Protein 2HC1 (pdb70)

Organism: Homo sapiens (NCBI:txid9606)

Secondary structure (DSSP, 8-state):
---S---EEGGGHHHHHHHHHHHHHHHHHHHHHHTTTTTTT---TTTTSTTSGGG-SSTT----GGGEEE-SSS--EEEEEEE--SSSS-SEEEEPPPPTTTHHHHHHHHHHTT--EEEE-S-SEETTEE-----S-SSSS-EEETTEEEEEEEEEE-SSEEEEEEEEE-S-SS-SSEEEEEEEE----SSS--S-HHHHHHHHHHHHHHHHHSS---PEEEE-SSSSHHHHHHHHHHHHHHHHHH-SEE-HHHHHHHHHTTSTTSS-SHHHHHHHHHHHHHHHHHHHT-

CATH classification: 3.90.190.10

Radius of gyration: 19.06 Å; Cα contacts (8 Å, |Δi|>4): 612; chains: 1; bounding box: 37×55×56 Å

Foldseek 3Di:
DADLWDKFQLVCLLVVLVVCPPPNNPNLVVLVVSLVCQQVVFDQVVCQPVVVCVQAPDSPFAFGPVFAAFFDDDHTDHRKGAAQDPVGTRQAIFHAAGDPVCLLVVVSSCVVQVAAEEEEEADCDDPNRGQHDPSADPAQDWDDRDQKIKGWDDWADDDFWIKTKMKMAHPDDPHGIGIHIYIYGYDAHSPAGDPDLVVLLVSLVVRVVVCVPDPHHGHYYYYYRRRAAVRLLSQLLNVQVVCVVPDSIGISSNSQSSVCSIGPRSNPDSRSSSSSSVNSSVVSVVVVVD

Nearest PDB structures (foldseek):
  2i4g-assembly1_A  TM=9.957E-01  e=4.505E-57  Homo sapiens
  2h03-assembly1_A  TM=9.822E-01  e=1.090E-56  Homo sapiens
  2ahs-assembly1_A  TM=9.764E-01  e=5.478E-50  Homo sapiens
  8jby-assembly2_B  TM=9.599E-01  e=6.854E-48  Homo sapiens
  8t8q-assembly2_B  TM=9.305E-01  e=2.876E-30  Homo sapiens

Sequence (290 aa):
NRKKTSCCPIKINNQQFEGHFMMKKLQADDSNYLLSKKEYEEEELKDVGRNNQSCCDIIALLLPPEENRRGKNRYNNILPYDATRVKLSGGSSDYINASYIPGNNFRREYYIVTQGPLPGTKKDDFWKMVWEQNVHNIVMVTQQCVEKGRRVKCDHYWPADQDSLYYGDLIILQQMLSESVLPEWTIREEFKKICCCGEEQLDAHRLLIIRRHFHYTVWPDHHGGVPEEETTQSSLIQQFVRTVRDDYINRSPGAGPTVVHCSAGVGRTTGTFIALDDRRIILQQLDSSKDSSVDIYGAVHDDLRLHRVHMVQTECCQYVYLHQCVRDVLRARKKLR

B-factor: mean 14.11, std 7.6, range [4.16, 50.4]

GO terms:
  GO:0001525 angiogenesis (P, IDA)
  GO:0001649 osteoblast differentiation (P, IDA)
  GO:0030293 transmembrane receptor protein tyrosine kinase inhibitor activity (F, IDA)
  GO:0005886 plasma membrane (C, IC)
  GO:0045296 cadherin binding (F, IPI)
  GO:0043235 signaling receptor complex (C, IDA)
  GO:0016311 dephosphorylation (P, IDA)
  GO:0005515 protein binding (F, IPI)
  GO:0005001 transmembrane receptor protein tyrosine phosphatase activity (F, TAS)
  GO:0005886 plasma membrane (C, TAS)
  GO:0006470 protein dephosphorylation (P, TAS)
  GO:0006796 phosphate-containing compound metabolic process (P, TAS)
  GO:0035579 specific granule membrane (C, TAS)
  GO:0070821 tertiary granule membrane (C, TAS)

Structure (mmCIF, N/CA/C/O backbone):
data_2HC1
#
_entry.id   2HC1
#
_cell.length_a   39.060
_cell.length_b   70.714
_cell.length_c   118.455
_cell.angle_alpha   90.00
_cell.angle_beta   90.00
_cell.angle_gamma   90.00
#
_symmetry.space_group_name_H-M   'P 21 21 21'
#
loop_
_entity.id
_entity.type
_entity.pdbx_description
1 polymer 'Receptor-type tyrosine-protein phosphatase beta'
2 non-polymer 'ACETATE ION'
3 non-polymer 'CHLORIDE ION'
4 water water
#
loop_
_atom_site.group_PDB
_atom_site.id
_atom_site.type_symbol
_atom_site.label_atom_id
_atom_site.label_alt_id
_atom_site.label_comp_id
_atom_site.label_asym_id
_atom_site.label_entity_id
_atom_site.label_seq_id
_atom_site.pdbx_PDB_ins_code
_atom_site.Cartn_x
_atom_site.Cartn_y
_atom_site.Cartn_z
_atom_site.occupancy
_atom_site.B_iso_or_equiv
_atom_site.auth_seq_id
_atom_site.auth_comp_id
_atom_site.auth_asym_id
_atom_site.auth_atom_id
_atom_site.pdbx_PDB_model_num
ATOM 1 N N . ASN A 1 2 ? -16.656 41.578 12.611 1.00 40.15 1676 ASN A N 1
ATOM 2 C CA . ASN A 1 2 ? -15.914 42.767 12.103 1.00 39.25 1676 ASN A CA 1
ATOM 3 C C . ASN A 1 2 ? -14.717 42.353 11.246 1.00 39.73 1676 ASN A C 1
ATOM 4 O O . ASN A 1 2 ? -14.665 42.640 10.046 1.00 41.23 1676 ASN A O 1
ATOM 9 N N . ARG A 1 3 ? -13.753 41.680 11.864 1.00 38.22 1677 ARG A N 1
ATOM 10 C CA . ARG A 1 3 ? -12.435 41.543 11.263 1.00 36.03 1677 ARG A CA 1
ATOM 11 C C . ARG A 1 3 ? -12.436 40.459 10.185 1.00 33.46 1677 ARG A C 1
ATOM 12 O O . ARG A 1 3 ? -13.312 39.584 10.160 1.00 34.34 1677 ARG A O 1
ATOM 20 N N . LYS A 1 4 ? -11.464 40.544 9.281 1.00 30.63 1678 LYS A N 1
ATOM 21 C CA A LYS A 1 4 ? -11.279 39.549 8.229 0.50 28.97 1678 LYS A CA 1
ATOM 22 C CA B LYS A 1 4 ? -11.318 39.541 8.237 0.50 28.17 1678 LYS A CA 1
ATOM 23 C C . LYS A 1 4 ? -10.901 38.207 8.852 1.00 26.96 1678 LYS A C 1
ATOM 24 O O . LYS A 1 4 ? -10.135 38.170 9.832 1.00 25.72 1678 LYS A O 1
ATOM 35 N N . THR A 1 5 ? -11.416 37.114 8.283 1.00 22.08 1679 THR A N 1
ATOM 36 C CA . THR A 1 5 ? -10.985 35.765 8.683 1.00 21.82 1679 THR A CA 1
ATOM 37 C C . THR A 1 5 ? -10.098 35.088 7.636 1.00 18.76 1679 THR A C 1
ATOM 38 O O . THR A 1 5 ? -9.598 33.988 7.860 1.00 17.94 1679 THR A O 1
ATOM 42 N N . SER A 1 6 ? -9.904 35.752 6.501 1.00 17.09 1680 SER A N 1
ATOM 43 C CA . SER A 1 6 ? -9.256 35.136 5.355 1.00 16.01 1680 SER A CA 1
ATOM 44 C C . SER A 1 6 ? -8.676 36.239 4.477 1.00 14.55 1680 SER A C 1
ATOM 45 O O . SER A 1 6 ? -9.237 37.319 4.382 1.00 17.47 1680 SER A O 1
ATOM 48 N N . CYS A 1 7 ? -7.532 35.977 3.862 1.00 13.13 1681 CYS A N 1
ATOM 49 C CA A CYS A 1 7 ? -6.930 36.925 2.927 0.50 14.35 1681 CYS A CA 1
ATOM 50 C CA B CYS A 1 7 ? -6.960 36.915 2.909 0.50 13.04 1681 CYS A CA 1
ATOM 51 C C . CYS A 1 7 ? -6.299 36.148 1.768 1.00 11.63 1681 CYS A C 1
ATOM 52 O O . CYS A 1 7 ? -5.085 36.038 1.687 1.00 11.60 1681 CYS A O 1
ATOM 57 N N . PRO A 1 8 ? -7.124 35.627 0.862 1.00 12.87 1682 PRO A N 1
ATOM 58 C CA . PRO A 1 8 ? -6.590 34.807 -0.213 1.00 11.78 1682 PRO A CA 1
ATOM 59 C C . PRO A 1 8 ? -5.878 35.646 -1.260 1.00 10.94 1682 PRO A C 1
ATOM 60 O O . PRO A 1 8 ? -6.327 36.754 -1.599 1.00 13.21 1682 PRO A O 1
ATOM 64 N N . ILE A 1 9 ? -4.780 35.108 -1.775 1.00 9.20 1683 ILE A N 1
ATOM 65 C CA . ILE A 1 9 ? -3.945 35.792 -2.752 1.00 10.18 1683 ILE A CA 1
ATOM 66 C C . ILE A 1 9 ? -3.761 34.879 -3.951 1.00 9.33 1683 ILE A C 1
ATOM 67 O O . ILE A 1 9 ? -3.330 33.754 -3.798 1.00 9.68 1683 ILE A O 1
ATOM 72 N N . LYS A 1 10 ? -4.106 35.373 -5.136 1.00 9.63 1684 LYS A N 1
ATOM 73 C CA . LYS A 1 10 ? -3.870 34.612 -6.358 1.00 9.93 1684 LYS A CA 1
ATOM 74 C C . LYS A 1 10 ? -2.374 34.313 -6.492 1.00 10.52 1684 LYS A C 1
ATOM 75 O O . LYS A 1 10 ? -1.537 35.175 -6.213 1.00 11.78 1684 LYS A O 1
ATOM 81 N N . ILE A 1 11 ? -2.020 33.101 -6.917 1.00 10.29 1685 ILE A N 1
ATOM 82 C CA . ILE A 1 11 ? -0.619 32.712 -6.796 1.00 10.60 1685 ILE A CA 1
ATOM 83 C C . ILE A 1 11 ? 0.267 33.559 -7.712 1.00 13.38 1685 ILE A C 1
ATOM 84 O O . ILE A 1 11 ? 1.424 33.821 -7.396 1.00 12.36 1685 ILE A O 1
ATOM 89 N N . ASN A 1 12 ? -0.303 34.025 -8.812 1.00 13.79 1686 ASN A N 1
ATOM 90 C CA A ASN A 1 12 ? 0.377 34.781 -9.818 0.50 15.45 1686 ASN A CA 1
ATOM 91 C CA B ASN A 1 12 ? 0.496 34.832 -9.755 0.50 13.90 1686 ASN A CA 1
ATOM 92 C C . ASN A 1 12 ? 0.671 36.231 -9.263 1.00 15.22 1686 ASN A C 1
ATOM 93 O O . ASN A 1 12 ? 1.537 36.965 -9.752 1.00 17.82 1686 ASN A O 1
ATOM 102 N N . GLN A 1 13 ? -0.083 36.619 -8.242 1.00 13.40 1687 GLN A N 1
ATOM 103 C CA A GLN A 1 13 ? 0.109 37.906 -7.579 0.50 14.30 1687 GLN A CA 1
ATOM 104 C CA B GLN A 1 13 ? 0.113 37.903 -7.584 0.50 13.13 1687 GLN A CA 1
ATOM 105 C C . GLN A 1 13 ? 0.922 37.816 -6.286 1.00 11.99 1687 GLN A C 1
ATOM 106 O O . GLN A 1 13 ? 1.181 38.829 -5.639 1.00 12.98 1687 GLN A O 1
ATOM 117 N N . PHE A 1 14 ? 1.295 36.609 -5.866 1.00 12.10 1688 PHE A N 1
ATOM 118 C CA . PHE A 1 14 ? 1.857 36.469 -4.526 1.00 12.75 1688 PHE A CA 1
ATOM 119 C C . PHE A 1 14 ? 3.182 37.210 -4.344 1.00 10.79 1688 PHE A C 1
ATOM 120 O O . PHE A 1 14 ? 3.395 37.891 -3.337 1.00 12.24 1688 PHE A O 1
ATOM 128 N N . GLU A 1 15 ? 4.070 37.108 -5.322 1.00 11.80 1689 GLU A N 1
ATOM 129 C CA . GLU A 1 15 ? 5.371 37.746 -5.224 1.00 13.52 1689 GLU A CA 1
ATOM 130 C C . GLU A 1 15 ? 5.195 39.235 -4.933 1.00 13.99 1689 GLU A C 1
ATOM 131 O O . GLU A 1 15 ? 5.812 39.780 -4.018 1.00 13.90 1689 GLU A O 1
ATOM 137 N N . GLY A 1 16 ? 4.345 39.895 -5.704 1.00 12.88 1690 GLY A N 1
ATOM 138 C CA . GLY A 1 16 ? 4.099 41.325 -5.524 1.00 14.94 1690 GLY A CA 1
ATOM 139 C C . GLY A 1 16 ? 3.372 41.682 -4.235 1.00 16.22 1690 GLY A C 1
ATOM 140 O O . GLY A 1 16 ? 3.701 42.681 -3.587 1.00 16.86 1690 GLY A O 1
ATOM 141 N N . HIS A 1 17 ? 2.394 40.859 -3.855 1.00 14.50 1691 HIS A N 1
ATOM 142 C CA . HIS A 1 17 ? 1.677 41.013 -2.582 1.00 14.64 1691 HIS A CA 1
ATOM 143 C C . HIS A 1 17 ? 2.647 41.026 -1.424 1.00 14.70 1691 HIS A C 1
ATOM 144 O O . HIS A 1 17 ? 2.588 41.903 -0.571 1.00 14.35 1691 HIS A O 1
ATOM 151 N N . PHE A 1 18 ? 3.545 40.046 -1.396 1.00 12.58 1692 PHE A N 1
ATOM 152 C CA . PHE A 1 18 ? 4.471 39.924 -0.274 1.00 13.55 1692 PHE A CA 1
ATOM 153 C C . PHE A 1 18 ? 5.498 41.072 -0.288 1.00 14.30 1692 PHE A C 1
ATOM 154 O O . PHE A 1 18 ? 5.886 41.577 0.774 1.00 14.03 1692 PHE A O 1
ATOM 162 N N . MET A 1 19 ? 5.921 41.518 -1.473 1.00 14.65 1693 MET A N 1
ATOM 163 C CA A MET A 1 19 ? 6.773 42.705 -1.563 0.50 17.19 1693 MET A CA 1
ATOM 164 C CA B MET A 1 19 ? 6.767 42.716 -1.569 0.50 14.36 1693 MET A CA 1
ATOM 165 C C . MET A 1 19 ? 6.052 43.925 -0.972 1.00 15.39 1693 MET A C 1
ATOM 166 O O . MET A 1 19 ? 6.637 44.708 -0.213 1.00 17.29 1693 MET A O 1
ATOM 175 N N . LYS A 1 20 ? 4.784 44.094 -1.314 1.00 17.05 1694 LYS A N 1
ATOM 176 C CA A LYS A 1 20 ? 4.006 45.230 -0.816 0.50 18.21 1694 LYS A CA 1
ATOM 177 C CA B LYS A 1 20 ? 4.025 45.239 -0.812 0.50 16.95 1694 LYS A CA 1
ATOM 178 C C . LYS A 1 20 ? 3.809 45.143 0.700 1.00 16.48 1694 LYS A C 1
ATOM 179 O O . LYS A 1 20 ? 3.824 46.157 1.401 1.00 17.80 1694 LYS A O 1
ATOM 190 N N . LEU A 1 21 ? 3.634 43.930 1.214 1.00 16.61 1695 LEU A N 1
ATOM 191 C CA . LEU A 1 21 ? 3.486 43.738 2.656 1.00 14.88 1695 LEU A CA 1
ATOM 192 C C . LEU A 1 21 ? 4.760 44.161 3.393 1.00 14.74 1695 LEU A C 1
ATOM 193 O O . LEU A 1 21 ? 4.691 44.692 4.505 1.00 16.89 1695 LEU A O 1
ATOM 198 N N . GLN A 1 22 ? 5.917 43.903 2.784 1.00 14.83 1696 GLN A N 1
ATOM 199 C CA . GLN A 1 22 ? 7.214 44.140 3.429 1.00 16.51 1696 GLN A CA 1
ATOM 200 C C . GLN A 1 22 ? 7.705 45.580 3.282 1.00 18.57 1696 GLN A C 1
ATOM 201 O O . GLN A 1 22 ? 8.653 45.987 3.962 1.00 19.44 1696 GLN A O 1
ATOM 207 N N . ALA A 1 23 ? 7.078 46.347 2.398 1.00 17.53 1697 ALA A N 1
ATOM 208 C CA . ALA A 1 23 ? 7.549 47.708 2.133 1.00 19.27 1697 ALA A CA 1
ATOM 209 C C . ALA A 1 23 ? 7.443 48.555 3.387 1.00 19.92 1697 ALA A C 1
ATOM 210 O O . ALA A 1 23 ? 6.595 48.315 4.246 1.00 18.25 1697 ALA A O 1
ATOM 212 N N . ASP A 1 24 ? 8.298 49.568 3.473 1.00 21.24 1698 ASP A N 1
ATOM 213 C CA A ASP A 1 24 ? 8.265 50.505 4.591 0.50 21.60 1698 ASP A CA 1
ATOM 214 C CA B ASP A 1 24 ? 8.269 50.504 4.588 0.50 21.40 1698 ASP A CA 1
ATOM 215 C C . ASP A 1 24 ? 8.378 49.757 5.920 1.00 20.59 1698 ASP A C 1
ATOM 216 O O . ASP A 1 24 ? 7.550 49.934 6.810 1.00 22.75 1698 ASP A O 1
ATOM 225 N N . SER A 1 25 ? 9.408 48.924 6.041 1.00 20.88 1699 SER A N 1
ATOM 226 C CA . SER A 1 25 ? 9.640 48.122 7.247 1.00 22.53 1699 SER A CA 1
ATOM 227 C C . SER A 1 25 ? 8.393 47.350 7.663 1.00 21.78 1699 SER A C 1
ATOM 228 O O . SER A 1 25 ? 7.926 47.480 8.792 1.00 24.17 1699 SER A O 1
ATOM 231 N N . ASN A 1 26 ? 7.861 46.547 6.744 1.00 20.13 1700 ASN A N 1
ATOM 232 C CA . ASN A 1 26 ? 6.767 45.632 7.056 1.00 19.32 1700 ASN A CA 1
ATOM 233 C C . ASN A 1 26 ? 5.518 46.368 7.542 1.00 18.91 1700 ASN A C 1
ATOM 234 O O . ASN A 1 26 ? 4.768 45.844 8.361 1.00 19.06 1700 ASN A O 1
ATOM 239 N N . TYR A 1 27 ? 5.279 47.572 7.029 1.00 19.44 1701 TYR A N 1
ATOM 240 C CA . TYR A 1 27 ? 4.164 48.376 7.514 1.00 20.23 1701 TYR A CA 1
ATOM 241 C C . TYR A 1 27 ? 2.851 47.594 7.402 1.00 20.58 1701 TYR A C 1
ATOM 242 O O . TYR A 1 27 ? 2.112 47.442 8.379 1.00 20.93 1701 TYR A O 1
ATOM 251 N N . LEU A 1 28 ? 2.566 47.077 6.210 1.00 18.40 1702 LEU A N 1
ATOM 252 C CA . LEU A 1 28 ? 1.298 46.412 5.965 1.00 16.26 1702 LEU A CA 1
ATOM 253 C C . LEU A 1 28 ? 1.312 44.999 6.529 1.00 16.99 1702 LEU A C 1
ATOM 254 O O . LEU A 1 28 ? 0.280 44.528 6.999 1.00 16.23 1702 LEU A O 1
ATOM 259 N N . LEU A 1 29 ? 2.460 44.325 6.477 1.00 15.80 1703 LEU A N 1
ATOM 260 C CA . LEU A 1 29 ? 2.577 43.003 7.110 1.00 15.29 1703 LEU A CA 1
ATOM 261 C C . LEU A 1 29 ? 2.226 43.054 8.590 1.00 15.75 1703 LEU A C 1
ATOM 262 O O . LEU A 1 29 ? 1.433 42.255 9.074 1.00 13.80 1703 LEU A O 1
ATOM 267 N N . SER A 1 30 ? 2.784 44.025 9.302 1.00 15.00 1704 SER A N 1
ATOM 268 C CA . SER A 1 30 ? 2.485 44.188 10.721 1.00 17.15 1704 SER A CA 1
ATOM 269 C C . SER A 1 30 ? 1.017 44.495 10.972 1.00 16.29 1704 SER A C 1
ATOM 270 O O . SER A 1 30 ? 0.411 43.910 11.861 1.00 16.95 1704 SER A O 1
ATOM 273 N N . LYS A 1 31 ? 0.442 45.412 10.197 1.00 16.30 1705 LYS A N 1
ATOM 274 C CA A LYS A 1 31 ? -0.986 45.713 10.298 0.50 17.42 1705 LYS A CA 1
ATOM 275 C CA B LYS A 1 31 ? -0.982 45.706 10.305 0.50 17.11 1705 LYS A CA 1
ATOM 276 C C . LYS A 1 31 ? -1.838 44.448 10.104 1.00 15.25 1705 LYS A C 1
ATOM 277 O O . LYS A 1 31 ? -2.795 44.209 10.823 1.00 16.50 1705 LYS A O 1
ATOM 288 N N . GLU A 1 32 ? -1.498 43.633 9.118 1.00 14.30 1706 GLU A N 1
ATOM 289 C CA . GLU A 1 32 ? -2.250 42.401 8.881 1.00 14.51 1706 GLU A CA 1
ATOM 290 C C . GLU A 1 32 ? -2.098 41.411 10.042 1.00 13.46 1706 GLU A C 1
ATOM 291 O O . GLU A 1 32 ? -3.086 40.848 10.535 1.00 13.45 1706 GLU A O 1
ATOM 297 N N . TYR A 1 33 ? -0.856 41.204 10.468 1.00 13.94 1707 TYR A N 1
ATOM 298 C CA . TYR A 1 33 ? -0.573 40.305 11.575 1.00 13.73 1707 TYR A CA 1
ATOM 299 C C . TYR A 1 33 ? -1.366 40.711 12.817 1.00 15.16 1707 TYR A C 1
ATOM 300 O O . TYR A 1 33 ? -1.938 39.874 13.509 1.00 14.58 1707 TYR A O 1
ATOM 309 N N . GLU A 1 34 ? -1.394 42.009 13.090 1.00 15.95 1708 GLU A N 1
ATOM 310 C CA A GLU A 1 34 ? -2.088 42.533 14.261 0.33 16.30 1708 GLU A CA 1
ATOM 311 C CA B GLU A 1 34 ? -2.078 42.492 14.275 0.33 15.65 1708 GLU A CA 1
ATOM 312 C CA C GLU A 1 34 ? -2.107 42.598 14.234 0.33 16.14 1708 GLU A CA 1
ATOM 313 C C . GLU A 1 34 ? -3.594 42.288 14.223 1.00 16.15 1708 GLU A C 1
ATOM 314 O O . GLU A 1 34 ? -4.241 42.195 15.271 1.00 16.49 1708 GLU A O 1
ATOM 330 N N . GLU A 1 35 ? -4.164 42.174 13.026 1.00 13.58 1709 GLU A N 1
ATOM 331 C CA . GLU A 1 35 ? -5.591 41.901 12.904 1.00 15.25 1709 GLU A CA 1
ATOM 332 C C . GLU A 1 35 ? -5.938 40.517 13.438 1.00 12.64 1709 GLU A C 1
ATOM 333 O O . GLU A 1 35 ? -7.089 40.249 13.782 1.00 12.84 1709 GLU A O 1
ATOM 339 N N . LEU A 1 36 ? -4.949 39.631 13.468 1.00 12.41 1710 LEU A N 1
ATOM 340 C CA . LEU A 1 36 ? -5.123 38.299 14.046 1.00 11.86 1710 LEU A CA 1
ATOM 341 C C . LEU A 1 36 ? -5.048 38.237 15.577 1.00 12.10 1710 LEU A C 1
ATOM 342 O O . LEU A 1 36 ? -5.307 37.197 16.172 1.00 11.28 1710 LEU A O 1
ATOM 347 N N . LYS A 1 37 ? -4.725 39.351 16.223 1.00 12.54 1711 LYS A N 1
ATOM 348 C CA . LYS A 1 37 ? -4.263 39.326 17.622 1.00 14.66 1711 LYS A CA 1
ATOM 349 C C . LYS A 1 37 ? -5.280 38.690 18.581 1.00 11.88 1711 LYS A C 1
ATOM 350 O O . LYS A 1 37 ? -4.900 37.904 19.440 1.00 13.12 1711 LYS A O 1
ATOM 356 N N . ASP A 1 38 ? -6.558 39.025 18.421 1.00 11.00 1712 ASP A N 1
ATOM 357 C CA . ASP A 1 38 ? -7.597 38.614 19.356 1.00 12.59 1712 ASP A CA 1
ATOM 358 C C . ASP A 1 38 ? -8.320 37.328 18.950 1.00 11.79 1712 ASP A C 1
ATOM 359 O O . ASP A 1 38 ? -9.263 36.904 19.628 1.00 11.91 1712 ASP A O 1
ATOM 364 N N . VAL A 1 39 ? -7.900 36.705 17.853 1.00 11.98 1713 VAL A N 1
ATOM 365 C CA . VAL A 1 39 ? -8.614 35.532 17.367 1.00 10.70 1713 VAL A CA 1
ATOM 366 C C . VAL A 1 39 ? -8.536 34.422 18.422 1.00 10.11 1713 VAL A C 1
ATOM 367 O O . VAL A 1 39 ? -7.462 34.112 18.923 1.00 9.72 1713 VAL A O 1
ATOM 371 N N . GLY A 1 40 ? -9.686 33.862 18.779 1.00 10.27 1714 GLY A N 1
ATOM 372 C CA . GLY A 1 40 ? -9.758 32.802 19.777 1.00 9.81 1714 GLY A CA 1
ATOM 373 C C . GLY A 1 40 ? -9.750 33.267 21.231 1.00 9.11 1714 GLY A C 1
ATOM 374 O O . GLY A 1 40 ? -10.014 32.468 22.117 1.00 10.49 1714 GLY A O 1
ATOM 375 N N . ARG A 1 41 ? -9.435 34.539 21.476 1.00 10.42 1715 ARG A N 1
ATOM 376 C CA . ARG A 1 41 ? -9.094 35.049 22.815 1.00 11.57 1715 ARG A CA 1
ATOM 377 C C . ARG A 1 41 ? -10.308 35.344 23.700 1.00 11.97 1715 ARG A C 1
ATOM 378 O O . ARG A 1 41 ? -10.154 35.780 24.841 1.00 12.44 1715 ARG A O 1
ATOM 386 N N . ASN A 1 42 ? -11.513 35.140 23.184 1.00 10.93 1716 ASN A N 1
ATOM 387 C CA A ASN A 1 42 ? -12.696 35.200 24.036 0.20 11.27 1716 ASN A CA 1
ATOM 388 C CA B ASN A 1 42 ? -12.731 35.176 23.992 0.80 11.15 1716 ASN A CA 1
ATOM 389 C C . ASN A 1 42 ? -12.936 33.906 24.814 1.00 12.10 1716 ASN A C 1
ATOM 390 O O . ASN A 1 42 ? -13.872 33.823 25.615 1.00 13.12 1716 ASN A O 1
ATOM 399 N N . GLN A 1 43 ? -12.108 32.894 24.572 1.00 10.36 1717 GLN A N 1
ATOM 400 C CA . GLN A 1 43 ? -12.337 31.577 25.156 1.00 10.18 1717 GLN A CA 1
ATOM 401 C C . GLN A 1 43 ? -11.621 31.377 26.489 1.00 9.46 1717 GLN A C 1
ATOM 402 O O . GLN A 1 43 ? -10.504 31.857 26.693 1.00 10.23 1717 GLN A O 1
ATOM 408 N N . SER A 1 44 ? -12.283 30.662 27.399 1.00 9.02 1718 SER A N 1
ATOM 409 C CA . SER A 1 44 ? -11.728 30.405 28.732 1.00 9.51 1718 SER A CA 1
ATOM 410 C C . SER A 1 44 ? -10.910 29.118 28.797 1.00 7.95 1718 SER A C 1
ATOM 411 O O . SER A 1 44 ? -11.066 28.215 27.970 1.00 8.52 1718 SER A O 1
ATOM 414 N N . CYS A 1 45 ? -10.015 29.092 29.775 1.00 8.86 1719 CYS A N 1
ATOM 415 C CA A CYS A 1 45 ? -9.220 27.924 30.141 0.70 8.77 1719 CYS A CA 1
ATOM 416 C CA B CYS A 1 45 ? -9.248 27.900 30.130 0.30 10.10 1719 CYS A CA 1
ATOM 417 C C . CYS A 1 45 ? -9.469 27.543 31.600 1.00 9.08 1719 CYS A C 1
ATOM 418 O O . CYS A 1 45 ? -8.522 27.267 32.343 1.00 8.99 1719 CYS A O 1
ATOM 423 N N . ASP A 1 46 ? -10.730 27.540 32.020 1.00 9.89 1720 ASP A N 1
ATOM 424 C CA . ASP A 1 46 ? -11.040 27.356 33.436 1.00 9.43 1720 ASP A CA 1
ATOM 425 C C . ASP A 1 46 ? -10.582 25.996 33.981 1.00 9.71 1720 ASP A C 1
ATOM 426 O O . ASP A 1 46 ? -10.110 25.901 35.114 1.00 12.74 1720 ASP A O 1
ATOM 431 N N . ILE A 1 47 ? -10.713 24.935 33.191 1.00 9.99 1721 ILE A N 1
ATOM 432 C CA A ILE A 1 47 ? -10.359 23.607 33.663 0.50 9.29 1721 ILE A CA 1
ATOM 433 C CA B ILE A 1 47 ? -10.367 23.620 33.685 0.50 9.66 1721 ILE A CA 1
ATOM 434 C C . ILE A 1 47 ? -8.845 23.501 33.841 1.00 10.71 1721 ILE A C 1
ATOM 435 O O . ILE A 1 47 ? -8.346 22.985 34.861 1.00 9.68 1721 ILE A O 1
ATOM 444 N N . ALA A 1 48 ? -8.107 23.992 32.855 1.00 9.63 1722 ALA A N 1
ATOM 445 C CA . ALA A 1 48 ? -6.634 23.977 32.920 1.00 10.65 1722 ALA A CA 1
ATOM 446 C C . ALA A 1 48 ? -6.099 24.739 34.135 1.00 11.71 1722 ALA A C 1
ATOM 447 O O . ALA A 1 48 ? -5.020 24.422 34.641 1.00 12.73 1722 ALA A O 1
ATOM 449 N N . LEU A 1 49 ? -6.884 25.708 34.604 1.00 13.28 1723 LEU A N 1
ATOM 450 C CA . LEU A 1 49 ? -6.547 26.549 35.765 1.00 16.34 1723 LEU A CA 1
ATOM 451 C C . LEU A 1 49 ? -6.948 25.983 37.133 1.00 18.33 1723 LEU A C 1
ATOM 452 O O . LEU A 1 49 ? -6.615 26.578 38.160 1.00 22.36 1723 LEU A O 1
ATOM 457 N N A LEU A 1 50 ? -7.690 24.889 37.171 0.70 18.67 1724 LEU A N 1
ATOM 458 N N B LEU A 1 50 ? -7.673 24.870 37.142 0.30 20.64 1724 LEU A N 1
ATOM 459 C CA A LEU A 1 50 ? -8.090 24.305 38.457 0.70 19.72 1724 LEU A CA 1
ATOM 460 C CA B LEU A 1 50 ? -8.010 24.172 38.385 0.30 21.62 1724 LEU A CA 1
ATOM 461 C C A LEU A 1 50 ? -6.874 23.874 39.290 0.70 23.91 1724 LEU A C 1
ATOM 462 C C B LEU A 1 50 ? -6.750 23.858 39.193 0.30 23.47 1724 LEU A C 1
ATOM 463 O O A LEU A 1 50 ? -5.774 23.626 38.737 0.70 23.43 1724 LEU A O 1
ATOM 464 O O B LEU A 1 50 ? -6.045 22.892 38.892 0.30 20.94 1724 LEU A O 1
ATOM 473 N N A PRO A 1 51 ? -7.066 23.765 40.623 0.70 23.15 1725 PRO A N 1
ATOM 474 N N B PRO A 1 51 ? -6.480 24.654 40.242 0.30 23.24 1725 PRO A N 1
ATOM 475 C CA A PRO A 1 51 ? -5.951 23.698 41.573 0.70 25.46 1725 PRO A CA 1
ATOM 476 C CA B PRO A 1 51 ? -5.145 24.749 40.832 0.30 23.16 1725 PRO A CA 1
ATOM 477 C C A PRO A 1 51 ? -5.257 22.353 41.462 0.70 27.17 1725 PRO A C 1
ATOM 478 C C B PRO A 1 51 ? -4.471 23.377 40.901 0.30 23.02 1725 PRO A C 1
ATOM 479 O O A PRO A 1 51 ? -4.071 22.221 41.747 0.70 29.98 1725 PRO A O 1
ATOM 480 O O B PRO A 1 51 ? -3.243 23.282 40.982 0.30 17.78 1725 PRO A O 1
ATOM 487 N N A GLU A 1 52 ? -6.028 21.361 41.051 0.70 27.24 1726 GLU A N 1
ATOM 488 N N B GLU A 1 52 ? -5.287 22.328 40.860 0.30 22.21 1726 GLU A N 1
ATOM 489 C CA A GLU A 1 52 ? -5.514 20.043 40.783 0.70 25.23 1726 GLU A CA 1
ATOM 490 C CA B GLU A 1 52 ? -4.825 20.958 41.084 0.30 22.70 1726 GLU A CA 1
ATOM 491 C C A GLU A 1 52 ? -4.533 20.016 39.610 0.70 23.49 1726 GLU A C 1
ATOM 492 C C B GLU A 1 52 ? -4.227 20.382 39.801 0.30 22.10 1726 GLU A C 1
ATOM 493 O O A GLU A 1 52 ? -3.742 19.089 39.508 0.70 23.67 1726 GLU A O 1
ATOM 494 O O B GLU A 1 52 ? -3.422 19.456 39.834 0.30 23.65 1726 GLU A O 1
ATOM 505 N N . ASN A 1 53 ? -4.627 20.967 38.679 1.00 20.71 1727 ASN A N 1
ATOM 506 C CA . ASN A 1 53 ? -3.977 20.750 37.390 1.00 17.17 1727 ASN A CA 1
ATOM 507 C C . ASN A 1 53 ? -2.659 21.518 37.184 1.00 16.46 1727 ASN A C 1
ATOM 508 O O . ASN A 1 53 ? -2.014 21.360 36.162 1.00 14.91 1727 ASN A O 1
ATOM 513 N N . ARG A 1 54 ? -2.248 22.355 38.140 1.00 17.58 1728 ARG A N 1
ATOM 514 C CA A ARG A 1 54 ? -1.080 23.210 37.958 0.50 18.08 1728 ARG A CA 1
ATOM 515 C CA B ARG A 1 54 ? -1.074 23.207 37.941 0.50 17.46 1728 ARG A CA 1
ATOM 516 C C . ARG A 1 54 ? 0.166 22.391 37.630 1.00 15.79 1728 ARG A C 1
ATOM 517 O O . ARG A 1 54 ? 0.983 22.781 36.788 1.00 17.23 1728 ARG A O 1
ATOM 532 N N . GLY A 1 55 ? 0.318 21.264 38.313 1.00 12.60 1729 GLY A N 1
ATOM 533 C CA . GLY A 1 55 ? 1.499 20.430 38.122 1.00 13.60 1729 GLY A CA 1
ATOM 534 C C . GLY A 1 55 ? 1.530 19.771 36.762 1.00 11.35 1729 GLY A C 1
ATOM 535 O O . GLY A 1 55 ? 2.590 19.333 36.291 1.00 13.31 1729 GLY A O 1
ATOM 536 N N . LYS A 1 56 ? 0.374 19.723 36.103 1.00 10.23 1730 LYS A N 1
ATOM 537 C CA . LYS A 1 56 ? 0.279 19.079 34.795 1.00 10.34 1730 LYS A CA 1
ATOM 538 C C . LYS A 1 56 ? 0.552 20.060 33.652 1.00 9.05 1730 LYS A C 1
ATOM 539 O O . LYS A 1 56 ? 0.596 19.659 32.487 1.00 9.35 1730 LYS A O 1
ATOM 545 N N . ASN A 1 57 ? 0.743 21.327 33.994 1.00 8.64 1731 ASN A N 1
ATOM 546 C CA . ASN A 1 57 ? 1.071 22.371 33.013 1.00 8.37 1731 ASN A CA 1
ATOM 547 C C . ASN A 1 57 ? 2.525 22.756 33.122 1.00 8.56 1731 ASN A C 1
ATOM 548 O O . ASN A 1 57 ? 3.002 23.138 34.195 1.00 10.35 1731 ASN A O 1
ATOM 553 N N . ARG A 1 58 ? 3.256 22.653 32.014 1.00 7.92 1732 ARG A N 1
ATOM 554 C CA . ARG A 1 58 ? 4.659 23.031 32.004 1.00 8.08 1732 ARG A CA 1
ATOM 555 C C . ARG A 1 58 ? 4.784 24.521 32.303 1.00 8.51 1732 ARG A C 1
ATOM 556 O O . ARG A 1 58 ? 5.645 24.941 33.068 1.00 9.43 1732 ARG A O 1
ATOM 564 N N . TYR A 1 59 ? 3.927 25.314 31.676 1.00 8.92 1733 TYR A N 1
ATOM 565 C CA . TYR A 1 59 ? 3.881 26.741 31.878 1.00 9.31 1733 TYR A CA 1
ATOM 566 C C . TYR A 1 59 ? 2.461 27.105 32.315 1.00 8.21 1733 TYR A C 1
ATOM 567 O O . TYR A 1 59 ? 1.499 26.829 31.607 1.00 9.10 1733 TYR A O 1
ATOM 576 N N . ASN A 1 60 ? 2.343 27.752 33.472 1.00 8.84 1734 ASN A N 1
ATOM 577 C CA . ASN A 1 60 ? 1.022 27.972 34.073 1.00 9.44 1734 ASN A CA 1
ATOM 578 C C . ASN A 1 60 ? 0.163 28.945 33.268 1.00 8.83 1734 ASN A C 1
ATOM 579 O O . ASN A 1 60 ? -1.051 28.964 33.409 1.00 10.57 1734 ASN A O 1
ATOM 584 N N . ASN A 1 61 ? 0.811 29.740 32.430 1.00 8.78 1735 ASN A N 1
ATOM 585 C CA . ASN A 1 61 ? 0.127 30.697 31.582 1.00 9.32 1735 ASN A CA 1
ATOM 586 C C . ASN A 1 61 ? -0.072 30.263 30.141 1.00 9.38 1735 ASN A C 1
ATOM 587 O O . ASN A 1 61 ? -0.505 31.069 29.321 1.00 9.02 1735 ASN A O 1
ATOM 592 N N . ILE A 1 62 ? 0.205 29.000 29.825 1.00 7.47 1736 ILE A N 1
ATOM 593 C CA . ILE A 1 62 ? -0.002 28.505 28.468 1.00 8.01 1736 ILE A CA 1
ATOM 594 C C . ILE A 1 62 ? -0.846 27.242 28.532 1.00 8.57 1736 ILE A C 1
ATOM 595 O O . ILE A 1 62 ? -0.342 26.140 28.796 1.00 8.27 1736 ILE A O 1
ATOM 600 N N . LEU A 1 63 ? -2.144 27.439 28.310 1.00 7.54 1737 LEU A N 1
ATOM 601 C CA . LEU A 1 63 ? -3.155 26.471 28.696 1.00 8.34 1737 LEU A CA 1
ATOM 602 C C . LEU A 1 63 ? -4.119 26.249 27.530 1.00 8.27 1737 LEU A C 1
ATOM 603 O O . LEU A 1 63 ? -4.375 27.174 26.746 1.00 7.34 1737 LEU A O 1
ATOM 608 N N . PRO A 1 64 ? -4.681 25.043 27.423 1.00 7.20 1738 PRO A N 1
ATOM 609 C CA . PRO A 1 64 ? -5.673 24.789 26.393 1.00 7.50 1738 PRO A CA 1
ATOM 610 C C . PRO A 1 64 ? -6.981 25.486 26.731 1.00 8.09 1738 PRO A C 1
ATOM 611 O O . PRO A 1 64 ? -7.374 25.541 27.901 1.00 7.76 1738 PRO A O 1
ATOM 615 N N . TYR A 1 65 ? -7.682 25.970 25.713 1.00 6.65 1739 TYR A N 1
ATOM 616 C CA . TYR A 1 65 ? -9.051 26.389 25.873 1.00 7.87 1739 TYR A CA 1
ATOM 617 C C . TYR A 1 65 ? -9.934 25.202 26.281 1.00 7.58 1739 TYR A C 1
ATOM 618 O O . TYR A 1 65 ? -9.785 24.096 25.775 1.00 8.08 1739 TYR A O 1
ATOM 627 N N . ASP A 1 66 ? -10.893 25.460 27.162 1.00 7.63 1740 ASP A N 1
ATOM 628 C CA . ASP A 1 66 ? -11.859 24.441 27.582 1.00 7.55 1740 ASP A CA 1
ATOM 629 C C . ASP A 1 66 ? -12.541 23.805 26.377 1.00 8.96 1740 ASP A C 1
ATOM 630 O O . ASP A 1 66 ? -12.760 22.604 26.345 1.00 8.99 1740 ASP A O 1
ATOM 635 N N . ALA A 1 67 ? -12.884 24.634 25.397 1.00 8.80 1741 ALA A N 1
ATOM 636 C CA . ALA A 1 67 ? -13.734 24.207 24.289 1.00 9.10 1741 ALA A CA 1
ATOM 637 C C . ALA A 1 67 ? -13.072 23.196 23.349 1.00 8.86 1741 ALA A C 1
ATOM 638 O O . ALA A 1 67 ? -13.766 22.458 22.644 1.00 10.89 1741 ALA A O 1
ATOM 640 N N . THR A 1 68 ? -11.745 23.158 23.334 1.00 8.60 1742 THR A N 1
ATOM 641 C CA . THR A 1 68 ? -11.033 22.317 22.383 1.00 7.14 1742 THR A CA 1
ATOM 642 C C . THR A 1 68 ? -10.026 21.371 23.033 1.00 8.35 1742 THR A C 1
ATOM 643 O O . THR A 1 68 ? -9.273 20.711 22.351 1.00 8.24 1742 THR A O 1
ATOM 647 N N . ARG A 1 69 ? -10.049 21.238 24.353 1.00 7.66 1743 ARG A N 1
ATOM 648 C CA . ARG A 1 69 ? -9.060 20.403 25.032 1.00 8.41 1743 ARG A CA 1
ATOM 649 C C . ARG A 1 69 ? -9.293 18.916 24.812 1.00 8.59 1743 ARG A C 1
ATOM 650 O O . ARG A 1 69 ? -10.421 18.456 24.631 1.00 9.50 1743 ARG A O 1
ATOM 658 N N . VAL A 1 70 ? -8.198 18.171 24.863 1.00 7.23 1744 VAL A N 1
ATOM 659 C CA . VAL A 1 70 ? -8.247 16.728 24.774 1.00 8.34 1744 VAL A CA 1
ATOM 660 C C . VAL A 1 70 ? -8.423 16.160 26.176 1.00 8.59 1744 VAL A C 1
ATOM 661 O O . VAL A 1 70 ? -7.785 16.617 27.115 1.00 9.65 1744 VAL A O 1
ATOM 665 N N . LYS A 1 71 ? -9.290 15.172 26.311 1.00 9.68 1745 LYS A N 1
ATOM 666 C CA . LYS A 1 71 ? -9.592 14.582 27.606 1.00 10.67 1745 LYS A CA 1
ATOM 667 C C . LYS A 1 71 ? -9.055 13.169 27.664 1.00 9.77 1745 LYS A C 1
ATOM 668 O O . LYS A 1 71 ? -9.227 12.392 26.718 1.00 11.91 1745 LYS A O 1
ATOM 674 N N . LEU A 1 72 ? -8.404 12.848 28.780 1.00 10.23 1746 LEU A N 1
ATOM 675 C CA . LEU A 1 72 ? -8.017 11.478 29.121 1.00 9.41 1746 LEU A CA 1
ATOM 676 C C . LEU A 1 72 ? -9.205 10.742 29.730 1.00 10.58 1746 LEU A C 1
ATOM 677 O O . LEU A 1 72 ? -10.008 11.338 30.437 1.00 10.79 1746 LEU A O 1
ATOM 682 N N . SER A 1 73 ? -9.311 9.442 29.472 1.00 11.43 1747 SER A N 1
ATOM 683 C CA . SER A 1 73 ? -10.329 8.652 30.142 1.00 12.58 1747 SER A CA 1
ATOM 684 C C . SER A 1 73 ? -10.074 8.607 31.643 1.00 13.95 1747 SER A C 1
ATOM 685 O O . SER A 1 73 ? -8.959 8.795 32.115 1.00 14.39 1747 SER A O 1
ATOM 688 N N . GLY A 1 74 ? -11.142 8.353 32.392 1.00 16.31 1748 GLY A N 1
ATOM 689 C CA . GLY A 1 74 ? -11.042 8.127 33.831 1.00 19.28 1748 GLY A CA 1
ATOM 690 C C . GLY A 1 74 ? -11.355 9.362 34.651 1.00 19.42 1748 GLY A C 1
ATOM 691 O O . GLY A 1 74 ? -11.943 10.324 34.153 1.00 20.50 1748 GLY A O 1
ATOM 692 N N . GLY A 1 75 ? -10.947 9.339 35.917 1.00 21.31 1749 GLY A N 1
ATOM 693 C CA . GLY A 1 75 ? -11.459 10.295 36.894 1.00 20.46 1749 GLY A CA 1
ATOM 694 C C . GLY A 1 75 ? -10.700 11.597 36.879 1.00 20.22 1749 GLY A C 1
ATOM 695 O O . GLY A 1 75 ? -11.165 12.587 37.421 1.00 20.90 1749 GLY A O 1
ATOM 696 N N . SER A 1 76 ? -9.530 11.585 36.254 1.00 18.34 1755 SER A N 1
ATOM 697 C CA A SER A 1 76 ? -8.715 12.790 36.113 0.50 17.45 1755 SER A CA 1
ATOM 698 C CA B SER A 1 76 ? -8.701 12.777 36.118 0.50 17.67 1755 SER A CA 1
ATOM 699 C C . SER A 1 76 ? -8.383 13.017 34.645 1.00 15.29 1755 SER A C 1
ATOM 700 O O . SER A 1 76 ? -7.410 12.491 34.119 1.00 15.19 1755 SER A O 1
ATOM 705 N N . ASP A 1 77 ? -9.220 13.792 33.977 1.00 12.90 1756 ASP A N 1
ATOM 706 C CA . ASP A 1 77 ? -9.194 13.827 32.524 1.00 12.13 1756 ASP A CA 1
ATOM 707 C C . ASP A 1 77 ? -8.212 14.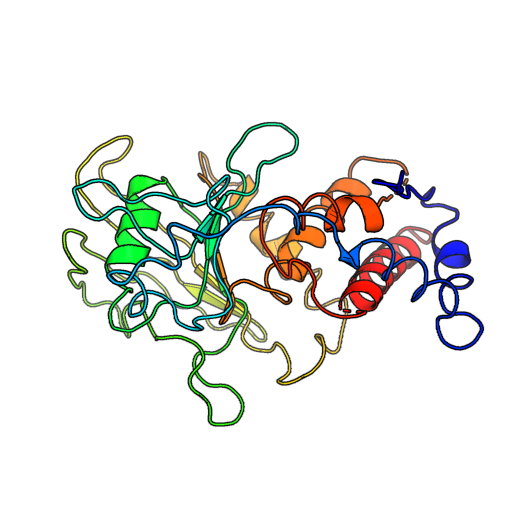818 31.927 1.00 10.52 1756 ASP A C 1
ATOM 708 O O . ASP A 1 77 ? -8.117 14.913 30.710 1.00 11.08 1756 ASP A O 1
ATOM 713 N N . TYR A 1 78 ? -7.481 15.561 32.758 1.00 9.77 1757 TYR A N 1
ATOM 714 C CA . TYR A 1 78 ? -6.754 16.714 32.249 1.00 8.17 1757 TYR A CA 1
ATOM 715 C C . TYR A 1 78 ? -5.397 16.384 31.617 1.00 9.39 1757 TYR A C 1
ATOM 716 O O . TYR A 1 78 ? -4.543 15.752 32.227 1.00 8.67 1757 TYR A O 1
ATOM 725 N N . ILE A 1 79 ? -5.190 16.909 30.412 1.00 8.71 1758 ILE A N 1
ATOM 726 C CA . ILE A 1 79 ? -3.868 17.019 29.813 1.00 7.13 1758 ILE A CA 1
ATOM 727 C C . ILE A 1 79 ? -3.794 18.353 29.056 1.00 6.27 1758 ILE A C 1
ATOM 728 O O . ILE A 1 79 ? -4.795 18.835 28.532 1.00 6.95 1758 ILE A O 1
ATOM 733 N N . ASN A 1 80 ? -2.613 18.946 29.044 1.00 6.51 1759 ASN A N 1
ATOM 734 C CA . ASN A 1 80 ? -2.417 20.174 28.314 1.00 7.05 1759 ASN A CA 1
ATOM 735 C C . ASN A 1 80 ? -2.263 19.858 26.824 1.00 6.71 1759 ASN A C 1
ATOM 736 O O . ASN A 1 80 ? -1.165 19.614 26.343 1.00 6.98 1759 ASN A O 1
ATOM 741 N N . ALA A 1 81 ? -3.400 19.819 26.124 1.00 6.41 1760 ALA A N 1
ATOM 742 C CA . ALA A 1 81 ? -3.469 19.389 24.725 1.00 6.38 1760 ALA A CA 1
ATOM 743 C C . ALA A 1 81 ? -4.774 19.879 24.145 1.00 6.47 1760 ALA A C 1
ATOM 744 O O . ALA A 1 81 ? -5.783 19.949 24.856 1.00 6.99 1760 ALA A O 1
ATOM 746 N N . SER A 1 82 ? -4.744 20.195 22.846 1.00 6.70 1761 SER A N 1
ATOM 747 C CA . SER A 1 82 ? -5.862 20.791 22.123 1.00 6.71 1761 SER A CA 1
ATOM 748 C C . SER A 1 82 ? -6.066 20.080 20.794 1.00 6.39 1761 SER A C 1
ATOM 749 O O . SER A 1 82 ? -5.101 19.784 20.069 1.00 6.89 1761 SER A O 1
ATOM 752 N N . TYR A 1 83 ? -7.321 19.888 20.428 1.00 6.55 1762 TYR A N 1
ATOM 753 C CA . TYR A 1 83 ? -7.657 19.356 19.117 1.00 6.96 1762 TYR A CA 1
ATOM 754 C C . TYR A 1 83 ? -7.698 20.462 18.059 1.00 7.25 1762 TYR A C 1
ATOM 755 O O . TYR A 1 83 ? -8.218 21.553 18.299 1.00 8.52 1762 TYR A O 1
ATOM 764 N N . ILE A 1 84 ? -7.238 20.112 16.859 1.00 6.96 1763 ILE A N 1
ATOM 765 C CA . ILE A 1 84 ? -7.317 20.995 15.698 1.00 6.87 1763 ILE A CA 1
ATOM 766 C C . ILE A 1 84 ? -8.083 20.247 14.608 1.00 7.20 1763 ILE A C 1
ATOM 767 O O . ILE A 1 84 ? -7.639 19.179 14.165 1.00 6.81 1763 ILE A O 1
ATOM 772 N N . PRO A 1 85 ? -9.215 20.799 14.149 1.00 6.97 1764 PRO A N 1
ATOM 773 C CA . PRO A 1 85 ? -9.982 20.127 13.114 1.00 6.89 1764 PRO A CA 1
ATOM 774 C C . PRO A 1 85 ? -9.303 20.242 11.766 1.00 8.79 1764 PRO A C 1
ATOM 775 O O . PRO A 1 85 ? -8.587 21.204 11.507 1.00 9.28 1764 PRO A O 1
ATOM 779 N N . GLY A 1 86 ? -9.567 19.274 10.897 1.00 8.25 1765 GLY A N 1
ATOM 780 C CA . GLY A 1 86 ? -9.169 19.390 9.505 1.00 9.77 1765 GLY A CA 1
ATOM 781 C C . GLY A 1 86 ? -10.239 19.982 8.608 1.00 8.59 1765 GLY A C 1
ATOM 782 O O . GLY A 1 86 ? -11.351 20.240 9.046 1.00 9.98 1765 GLY A O 1
ATOM 783 N N . ASN A 1 87 ? -9.890 20.197 7.343 1.00 9.12 1766 ASN A N 1
ATOM 784 C CA . ASN A 1 87 ? -10.846 20.720 6.380 1.00 9.11 1766 ASN A CA 1
ATOM 785 C C . ASN A 1 87 ? -11.984 19.759 6.116 1.00 9.82 1766 ASN A C 1
ATOM 786 O O . ASN A 1 87 ? -13.087 20.175 5.779 1.00 10.96 1766 ASN A O 1
ATOM 791 N N . ASN A 1 88 ? -11.715 18.470 6.283 1.00 8.67 1767 ASN A N 1
ATOM 792 C CA . ASN A 1 88 ? -12.680 17.466 5.872 1.00 8.97 1767 ASN A CA 1
ATOM 793 C C . ASN A 1 88 ? -13.239 16.619 7.012 1.00 9.32 1767 ASN A C 1
ATOM 794 O O . ASN A 1 88 ? -14.231 15.926 6.830 1.00 9.71 1767 ASN A O 1
ATOM 799 N N . PHE A 1 89 ? -12.616 16.706 8.187 1.00 7.96 1768 PHE A N 1
ATOM 800 C CA . PHE A 1 89 ? -13.045 15.913 9.331 1.00 6.39 1768 PHE A CA 1
ATOM 801 C C . PHE A 1 89 ? -12.378 16.465 10.579 1.00 6.93 1768 PHE A C 1
ATOM 802 O O . PHE A 1 89 ? -11.326 17.101 10.503 1.00 7.05 1768 PHE A O 1
ATOM 810 N N . ARG A 1 90 ? -12.985 16.182 11.730 1.00 7.23 1769 ARG A N 1
ATOM 811 C CA . ARG A 1 90 ? -12.433 16.633 12.985 1.00 7.23 1769 ARG A CA 1
ATOM 812 C C . ARG A 1 90 ? -11.063 15.992 13.293 1.00 6.69 1769 ARG A C 1
ATOM 813 O O . ARG A 1 90 ? -10.659 14.997 12.672 1.00 6.72 1769 ARG A O 1
ATOM 821 N N . ARG A 1 91 ? -10.370 16.597 14.253 1.00 5.77 1770 ARG A N 1
ATOM 822 C CA . ARG A 1 91 ? -9.243 15.977 14.935 1.00 5.80 1770 ARG A CA 1
ATOM 823 C C . ARG A 1 91 ? -8.157 15.559 13.972 1.00 7.01 1770 ARG A C 1
ATOM 824 O O . ARG A 1 91 ? -7.627 14.460 14.066 1.00 7.19 1770 ARG A O 1
ATOM 832 N N . GLU A 1 92 ? -7.769 16.481 13.087 1.00 6.74 1771 GLU A N 1
ATOM 833 C CA . GLU A 1 92 ? -6.600 16.239 12.246 1.00 6.18 1771 GLU A CA 1
ATOM 834 C C . GLU A 1 92 ? -5.296 16.239 13.049 1.00 5.70 1771 GLU A C 1
ATOM 835 O O . GLU A 1 92 ? -4.378 15.459 12.778 1.00 7.46 1771 GLU A O 1
ATOM 841 N N . TYR A 1 93 ? -5.191 17.191 13.971 1.00 5.98 1772 TYR A N 1
ATOM 842 C CA A TYR A 1 93 ? -4.005 17.344 14.803 0.50 7.24 1772 TYR A CA 1
ATOM 843 C CA B TYR A 1 93 ? -4.010 17.341 14.804 0.50 6.12 1772 TYR A CA 1
ATOM 844 C C . TYR A 1 93 ? -4.406 17.407 16.278 1.00 6.77 1772 TYR A C 1
ATOM 845 O O . TYR A 1 93 ? -5.519 17.816 16.633 1.00 6.91 1772 TYR A O 1
ATOM 862 N N . ILE A 1 94 ? -3.473 17.002 17.128 1.00 6.20 1773 ILE A N 1
ATOM 863 C CA . ILE A 1 94 ? -3.490 17.336 18.540 1.00 6.15 1773 ILE A CA 1
ATOM 864 C C . ILE A 1 94 ? -2.226 18.144 18.799 1.00 6.27 1773 ILE A C 1
ATOM 865 O O . ILE A 1 94 ? -1.120 17.680 18.520 1.00 7.39 1773 ILE A O 1
ATOM 870 N N . VAL A 1 95 ? -2.398 19.350 19.331 1.00 5.82 1774 VAL A N 1
ATOM 871 C CA . VAL A 1 95 ? -1.259 20.143 19.776 1.00 6.67 1774 VAL A CA 1
ATOM 872 C C . VAL A 1 95 ? -1.108 20.028 21.289 1.00 5.92 1774 VAL A C 1
ATOM 873 O O . VAL A 1 95 ? -2.086 20.125 22.024 1.00 7.57 1774 VAL A O 1
ATOM 877 N N . THR A 1 96 ? 0.117 19.804 21.740 1.00 6.94 1775 THR A N 1
ATOM 878 C CA . THR A 1 96 ? 0.353 19.6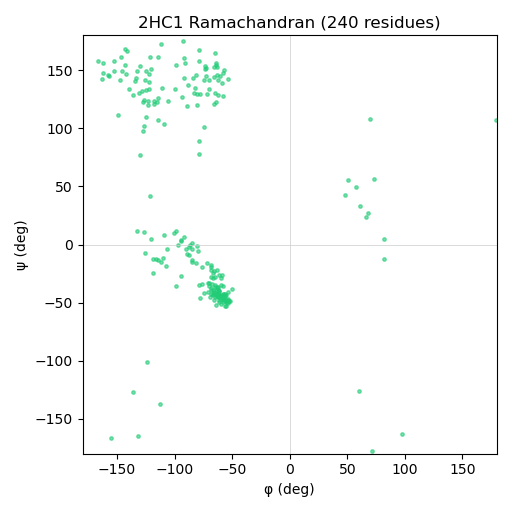11 23.155 1.00 6.26 1775 THR A CA 1
ATOM 879 C C . THR A 1 96 ? 1.668 20.233 23.587 1.00 6.59 1775 THR A C 1
ATOM 880 O O . THR A 1 96 ? 2.450 20.697 22.763 1.00 7.01 1775 THR A O 1
ATOM 884 N N . GLN A 1 97 ? 1.866 20.330 24.899 1.00 7.82 1776 GLN A N 1
ATOM 885 C CA . GLN A 1 97 ? 3.128 20.793 25.447 1.00 6.79 1776 GLN A CA 1
ATOM 886 C C . GLN A 1 97 ? 4.160 19.665 25.405 1.00 6.98 1776 GLN A C 1
ATOM 887 O O . GLN A 1 97 ? 3.825 18.481 25.234 1.00 7.23 1776 GLN A O 1
ATOM 893 N N . GLY A 1 98 ? 5.417 20.029 25.623 1.00 6.83 1777 GLY A N 1
ATOM 894 C CA . GLY A 1 98 ? 6.439 19.027 25.866 1.00 6.68 1777 GLY A CA 1
ATOM 895 C C . GLY A 1 98 ? 6.192 18.302 27.175 1.00 6.96 1777 GLY A C 1
ATOM 896 O O . GLY A 1 98 ? 6.118 18.940 28.233 1.00 8.38 1777 GLY A O 1
ATOM 897 N N . PRO A 1 99 ? 6.027 16.981 27.116 1.00 7.20 1778 PRO A N 1
ATOM 898 C CA . PRO A 1 99 ? 5.734 16.234 28.335 1.00 8.08 1778 PRO A CA 1
ATOM 899 C C . PRO A 1 99 ? 6.736 16.485 29.456 1.00 8.59 1778 PRO A C 1
ATOM 900 O O . PRO A 1 99 ? 7.928 16.673 29.218 1.00 9.35 1778 PRO A O 1
ATOM 904 N N . LEU A 1 100 ? 6.196 16.528 30.669 1.00 8.40 1779 LEU A N 1
ATOM 905 C CA . LEU A 1 100 ? 6.968 16.641 31.903 1.00 9.34 1779 LEU A CA 1
ATOM 906 C C . LEU A 1 100 ? 7.258 15.236 32.430 1.00 9.23 1779 LEU A C 1
ATOM 907 O O . LEU A 1 100 ? 6.572 14.285 32.090 1.00 10.29 1779 LEU A O 1
ATOM 912 N N . PRO A 1 101 ? 8.266 15.100 33.292 1.00 9.80 1780 PRO A N 1
ATOM 913 C CA . PRO A 1 101 ? 8.475 13.789 33.903 1.00 11.58 1780 PRO A CA 1
ATOM 914 C C . PRO A 1 101 ? 7.178 13.246 34.500 1.00 11.62 1780 PRO A C 1
ATOM 915 O O . PRO A 1 101 ? 6.885 12.048 34.392 1.00 13.07 1780 PRO A O 1
ATOM 919 N N . GLY A 1 102 ? 6.384 14.137 35.088 1.00 10.85 1781 GLY A N 1
ATOM 920 C CA . GLY A 1 102 ? 5.148 13.741 35.739 1.00 11.18 1781 GLY A CA 1
ATOM 921 C C . GLY A 1 102 ? 3.922 13.672 34.832 1.00 10.34 1781 GLY A C 1
ATOM 922 O O . GLY A 1 102 ? 2.844 13.304 35.298 1.00 11.55 1781 GLY A O 1
ATOM 923 N N . THR A 1 103 ? 4.068 14.009 33.545 1.00 9.13 1782 THR A N 1
ATOM 924 C CA . THR A 1 103 ? 2.976 13.833 32.595 1.00 8.47 1782 THR A CA 1
ATOM 925 C C . THR A 1 103 ? 3.295 12.915 31.413 1.00 8.72 1782 THR A C 1
ATOM 926 O O . THR A 1 103 ? 2.467 12.764 30.520 1.00 8.89 1782 THR A O 1
ATOM 930 N N . LYS A 1 104 ? 4.460 12.290 31.386 1.00 8.81 1783 LYS A N 1
ATOM 931 C CA A LYS A 1 104 ? 4.779 11.474 30.234 0.50 9.27 1783 LYS A CA 1
ATOM 932 C CA B LYS A 1 104 ? 4.813 11.444 30.258 0.50 9.00 1783 LYS A CA 1
ATOM 933 C C . LYS A 1 104 ? 3.871 10.257 30.130 1.00 8.69 1783 LYS A C 1
ATOM 934 O O . LYS A 1 104 ? 3.527 9.836 29.025 1.00 7.72 1783 LYS A O 1
ATOM 945 N N . ASP A 1 105 ? 3.456 9.681 31.260 1.00 8.43 1784 ASP A N 1
ATOM 946 C CA . ASP A 1 105 ? 2.474 8.596 31.185 1.00 8.54 1784 ASP A CA 1
ATOM 947 C C . ASP A 1 105 ? 1.160 9.082 30.598 1.00 7.33 1784 ASP A C 1
ATOM 948 O O . ASP A 1 105 ? 0.539 8.373 29.809 1.00 8.12 1784 ASP A O 1
ATOM 953 N N . ASP A 1 106 ? 0.718 10.263 31.023 1.00 8.22 1785 ASP A N 1
ATOM 954 C CA . ASP A 1 106 ? -0.480 10.906 30.453 1.00 8.41 1785 ASP A CA 1
ATOM 955 C C . ASP A 1 106 ? -0.368 11.100 28.923 1.00 6.72 1785 ASP A C 1
ATOM 956 O O . ASP A 1 106 ? -1.321 10.894 28.187 1.00 7.62 1785 ASP A O 1
ATOM 961 N N . PHE A 1 107 ? 0.790 11.560 28.488 1.00 7.45 1786 PHE A N 1
ATOM 962 C CA . PHE A 1 107 ? 1.049 11.775 27.082 1.00 6.90 1786 PHE A CA 1
ATOM 963 C C . PHE A 1 107 ? 0.866 10.501 26.293 1.00 6.51 1786 PHE A C 1
ATOM 964 O O . PHE A 1 107 ? 0.121 10.468 25.325 1.00 6.68 1786 PHE A O 1
ATOM 972 N N . TRP A 1 108 ? 1.475 9.416 26.754 1.00 6.86 1787 TRP A N 1
ATOM 973 C CA . TRP A 1 108 ? 1.366 8.176 26.014 1.00 7.09 1787 TRP A CA 1
ATOM 974 C C . TRP A 1 108 ? -0.044 7.600 26.104 1.00 7.62 1787 TRP A C 1
ATOM 975 O O . TRP A 1 108 ? -0.513 6.987 25.171 1.00 7.55 1787 TRP A O 1
ATOM 986 N N . LYS A 1 109 ? -0.734 7.801 27.225 1.00 7.40 1788 LYS A N 1
ATOM 987 C CA . LYS A 1 109 ? -2.138 7.435 27.322 1.00 7.49 1788 LYS A CA 1
ATOM 988 C C . LYS A 1 109 ? -2.977 8.149 26.268 1.00 7.07 1788 LYS A C 1
ATOM 989 O O . LYS A 1 109 ? -3.812 7.540 25.600 1.00 7.39 1788 LYS A O 1
ATOM 995 N N . MET A 1 110 ? -2.771 9.448 26.122 1.00 6.77 1789 MET A N 1
ATOM 996 C CA . MET A 1 110 ? -3.475 10.209 25.084 1.00 7.15 1789 MET A CA 1
ATOM 997 C C . MET A 1 110 ? -3.156 9.662 23.684 1.00 7.42 1789 MET A C 1
ATOM 998 O O . MET A 1 110 ? -4.047 9.466 22.857 1.00 7.51 1789 MET A O 1
ATOM 1003 N N . VAL A 1 111 ? -1.883 9.430 23.408 1.00 6.82 1790 VAL A N 1
ATOM 1004 C CA . VAL A 1 111 ? -1.472 8.831 22.133 1.00 7.23 1790 VAL A CA 1
ATOM 1005 C C . VAL A 1 111 ? -2.240 7.544 21.882 1.00 7.40 1790 VAL A C 1
ATOM 1006 O O . VAL A 1 111 ? -2.813 7.344 20.784 1.00 6.94 1790 VAL A O 1
ATOM 1010 N N . TRP A 1 112 ? -2.286 6.671 22.891 1.00 7.20 1791 TRP A N 1
ATOM 1011 C CA . TRP A 1 112 ? -2.971 5.400 22.733 1.00 8.41 1791 TRP A CA 1
ATOM 1012 C C . TRP A 1 112 ? -4.478 5.590 22.491 1.00 7.72 1791 TRP A C 1
ATOM 1013 O O . TRP A 1 112 ? -5.054 5.066 21.528 1.00 8.63 1791 TRP A O 1
ATOM 1024 N N . GLU A 1 113 ? -5.118 6.356 23.368 1.00 7.08 1792 GLU A N 1
ATOM 1025 C CA . GLU A 1 113 ? -6.572 6.506 23.376 1.00 7.91 1792 GLU A CA 1
ATOM 1026 C C . GLU A 1 113 ? -7.088 7.271 22.163 1.00 7.14 1792 GLU A C 1
ATOM 1027 O O . GLU A 1 113 ? -8.210 7.044 21.732 1.00 10.13 1792 GLU A O 1
ATOM 1033 N N . GLN A 1 114 ? -6.270 8.163 21.603 1.00 7.25 1793 GLN A N 1
ATOM 1034 C CA . GLN A 1 114 ? -6.666 8.987 20.469 1.00 7.80 1793 GLN A CA 1
ATOM 1035 C C . GLN A 1 114 ? -6.269 8.399 19.108 1.00 7.31 1793 GLN A C 1
ATOM 1036 O O . GLN A 1 114 ? -6.479 9.041 18.077 1.00 8.18 1793 GLN A O 1
ATOM 1042 N N . ASN A 1 115 ? -5.701 7.201 19.103 1.00 7.71 1794 ASN A N 1
ATOM 1043 C CA . ASN A 1 115 ? -5.383 6.485 17.866 1.00 6.86 1794 ASN A CA 1
ATOM 1044 C C . ASN A 1 115 ? -4.274 7.177 17.095 1.00 8.04 1794 ASN A C 1
ATOM 1045 O O . ASN A 1 115 ? -4.177 7.018 15.879 1.00 8.19 1794 ASN A O 1
ATOM 1050 N N . VAL A 1 116 ? -3.407 7.900 17.798 1.00 6.92 1795 VAL A N 1
ATOM 1051 C CA . VAL A 1 116 ? -2.307 8.603 17.163 1.00 6.83 1795 VAL A CA 1
ATOM 1052 C C . VAL A 1 116 ? -1.257 7.620 16.631 1.00 7.44 1795 VAL A C 1
ATOM 1053 O O . VAL A 1 116 ? -0.841 6.707 17.345 1.00 8.22 1795 VAL A O 1
ATOM 1057 N N . HIS A 1 117 ? -0.802 7.839 15.394 1.00 8.36 1796 HIS A N 1
ATOM 1058 C CA . HIS A 1 117 ? 0.286 7.047 14.810 1.00 6.97 1796 HIS A CA 1
ATOM 1059 C C . HIS A 1 117 ? 1.539 7.857 14.550 1.00 7.58 1796 HIS A C 1
ATOM 1060 O O . HIS A 1 117 ? 2.584 7.279 14.309 1.00 8.83 1796 HIS A O 1
ATOM 1067 N N . ASN A 1 118 ? 1.445 9.185 14.613 1.00 7.81 1797 ASN A N 1
ATOM 1068 C CA . ASN A 1 118 ? 2.583 10.023 14.240 1.00 7.15 1797 ASN A CA 1
ATOM 1069 C C . ASN A 1 118 ? 2.700 11.184 15.216 1.00 6.44 1797 ASN A C 1
ATOM 1070 O O . ASN A 1 118 ? 1.692 11.813 15.570 1.00 7.48 1797 ASN A O 1
ATOM 1075 N N . ILE A 1 119 ? 3.925 11.426 15.667 1.00 5.73 1798 ILE A N 1
ATOM 1076 C CA . ILE A 1 119 ? 4.226 12.520 16.586 1.00 6.07 1798 ILE A CA 1
ATOM 1077 C C . ILE A 1 119 ? 5.315 13.372 15.942 1.00 6.65 1798 ILE A C 1
ATOM 1078 O O . ILE A 1 119 ? 6.309 12.840 15.459 1.00 7.47 1798 ILE A O 1
ATOM 1083 N N . VAL A 1 120 ? 5.106 14.682 15.959 1.00 5.90 1799 VAL A N 1
ATOM 1084 C CA . VAL A 1 120 ? 6.076 15.654 15.491 1.00 6.13 1799 VAL A CA 1
ATOM 1085 C C . VAL A 1 120 ? 6.531 16.513 16.662 1.00 5.45 1799 VAL A C 1
ATOM 1086 O O . VAL A 1 120 ? 5.710 17.125 17.344 1.00 6.33 1799 VAL A O 1
ATOM 1090 N N . MET A 1 121 ? 7.833 16.522 16.899 1.00 6.44 1800 MET A N 1
ATOM 1091 C CA . MET A 1 121 ? 8.440 17.273 17.985 1.00 5.99 1800 MET A CA 1
ATOM 1092 C C . MET A 1 121 ? 9.386 18.321 17.416 1.00 6.60 1800 MET A C 1
ATOM 1093 O O . MET A 1 121 ? 10.342 17.988 16.725 1.00 7.83 1800 MET A O 1
ATOM 1098 N N . VAL A 1 122 ? 9.126 19.589 17.724 1.00 7.04 1801 VAL A N 1
ATOM 1099 C CA . VAL A 1 122 ? 9.887 20.694 17.133 1.00 7.35 1801 VAL A CA 1
ATOM 1100 C C . VAL A 1 122 ? 10.563 21.524 18.241 1.00 8.94 1801 VAL A C 1
ATOM 1101 O O . VAL A 1 122 ? 10.581 22.740 18.221 1.00 15.05 1801 VAL A O 1
ATOM 1105 N N . THR A 1 123 ? 11.111 20.832 19.227 1.00 9.28 1802 THR A N 1
ATOM 1106 C CA . THR A 1 123 ? 11.941 21.440 20.251 1.00 8.76 1802 THR A CA 1
ATOM 1107 C C . THR A 1 123 ? 13.024 20.412 20.545 1.00 10.59 1802 THR A C 1
ATOM 1108 O O . THR A 1 123 ? 12.827 19.218 20.330 1.00 8.97 1802 THR A O 1
ATOM 1112 N N . GLN A 1 124 ? 14.164 20.887 21.025 1.00 9.11 1803 GLN A N 1
ATOM 1113 C CA A GLN A 1 124 ? 15.111 20.038 21.739 0.20 10.22 1803 GLN A CA 1
ATOM 1114 C CA B GLN A 1 124 ? 15.088 20.016 21.732 0.80 9.70 1803 GLN A CA 1
ATOM 1115 C C . GLN A 1 124 ? 14.708 19.951 23.208 1.00 9.76 1803 GLN A C 1
ATOM 1116 O O . GLN A 1 124 ? 13.936 20.770 23.691 1.00 10.09 1803 GLN A O 1
ATOM 1127 N N . CYS A 1 125 ? 15.234 18.955 23.915 1.00 9.64 1804 CYS A N 1
ATOM 1128 C CA . CYS A 1 125 ? 14.890 18.775 25.311 1.00 10.59 1804 CYS A CA 1
ATOM 1129 C C . CYS A 1 125 ? 15.493 19.863 26.187 1.00 10.21 1804 CYS A C 1
ATOM 1130 O O . CYS A 1 125 ? 14.891 20.261 27.181 1.00 9.76 1804 CYS A O 1
ATOM 1133 N N . VAL A 1 126 ? 16.673 20.342 25.802 1.00 10.88 1805 VAL A N 1
ATOM 1134 C CA . VAL A 1 126 ? 17.313 21.461 26.459 1.00 10.15 1805 VAL A CA 1
ATOM 1135 C C . VAL A 1 126 ? 17.692 22.472 25.382 1.00 12.17 1805 VAL A C 1
ATOM 1136 O O . VAL A 1 126 ? 18.260 22.103 24.339 1.00 13.51 1805 VAL A O 1
ATOM 1140 N N . GLU A 1 127 ? 17.355 23.731 25.632 1.00 11.29 1806 GLU A N 1
ATOM 1141 C CA . GLU A 1 127 ? 17.725 24.827 24.755 1.00 11.82 1806 GLU A CA 1
ATOM 1142 C C . GLU A 1 127 ? 18.223 25.988 25.612 1.00 13.86 1806 GLU A C 1
ATOM 1143 O O . GLU A 1 127 ? 17.564 26.402 26.574 1.00 13.43 1806 GLU A O 1
ATOM 1149 N N . LYS A 1 128 ? 19.400 26.486 25.251 1.00 16.76 1807 LYS A N 1
ATOM 1150 C CA . LYS A 1 128 ? 20.051 27.570 25.962 1.00 19.08 1807 LYS A CA 1
ATOM 1151 C C . LYS A 1 128 ? 20.092 27.370 27.476 1.00 16.81 1807 LYS A C 1
ATOM 1152 O O . LYS A 1 128 ? 19.858 28.302 28.248 1.00 18.88 1807 LYS A O 1
ATOM 1158 N N . GLY A 1 129 ? 20.395 26.143 27.885 1.00 17.95 1808 GLY A N 1
ATOM 1159 C CA . GLY A 1 129 ? 20.640 25.836 29.281 1.00 19.08 1808 GLY A CA 1
ATOM 1160 C C . GLY A 1 129 ? 19.358 25.625 30.061 1.00 19.04 1808 GLY A C 1
ATOM 1161 O O . GLY A 1 129 ? 19.398 25.448 31.278 1.00 24.51 1808 GLY A O 1
ATOM 1162 N N . ARG A 1 130 ? 18.220 25.645 29.364 1.00 15.09 1809 ARG A N 1
ATOM 1163 C CA A ARG A 1 130 ? 16.917 25.569 30.010 0.80 16.86 1809 ARG A CA 1
ATOM 1164 C CA B ARG A 1 130 ? 16.913 25.570 30.007 0.20 16.39 1809 ARG A CA 1
ATOM 1165 C C . ARG A 1 130 ? 16.212 24.290 29.573 1.00 14.56 1809 ARG A C 1
ATOM 1166 O O . ARG A 1 130 ? 16.211 23.946 28.397 1.00 13.96 1809 ARG A O 1
ATOM 1181 N N . VAL A 1 131 ? 15.610 23.584 30.519 1.00 14.11 1810 VAL A N 1
ATOM 1182 C CA . VAL A 1 131 ? 14.851 22.390 30.181 1.00 14.72 1810 VAL A CA 1
ATOM 1183 C C . VAL A 1 131 ? 13.553 22.788 29.489 1.00 13.03 1810 VAL A C 1
ATOM 1184 O O . VAL A 1 131 ? 12.818 23.639 29.981 1.00 13.77 1810 VAL A O 1
ATOM 1188 N N . LYS A 1 132 ? 13.297 22.168 28.342 1.00 10.39 1811 LYS A N 1
ATOM 1189 C CA . LYS A 1 132 ? 12.159 22.488 27.497 1.00 9.30 1811 LYS A CA 1
ATOM 1190 C C . LYS A 1 132 ? 11.226 21.292 27.327 1.00 9.65 1811 LYS A C 1
ATOM 1191 O O . LYS A 1 132 ? 10.053 21.470 27.049 1.00 9.65 1811 LYS A O 1
ATOM 1197 N N . CYS A 1 133 ? 11.746 20.080 27.488 1.00 9.35 1812 CYS A N 1
ATOM 1198 C CA . CYS A 1 133 ? 10.938 18.887 27.253 1.00 8.39 1812 CYS A CA 1
ATOM 1199 C C . CYS A 1 133 ? 11.632 17.718 27.899 1.00 9.34 1812 CYS A C 1
ATOM 1200 O O . CYS A 1 133 ? 12.857 17.636 27.862 1.00 11.16 1812 CYS A O 1
ATOM 1203 N N . ASP A 1 134 ? 10.851 16.810 28.473 1.00 8.75 1813 ASP A N 1
ATOM 1204 C CA . ASP A 1 134 ? 11.409 15.576 28.986 1.00 9.81 1813 ASP A CA 1
ATOM 1205 C C . ASP A 1 134 ? 11.774 14.648 27.819 1.00 10.64 1813 ASP A C 1
ATOM 1206 O O . ASP A 1 134 ? 11.126 14.660 26.775 1.00 9.74 1813 ASP A O 1
ATOM 1211 N N . HIS A 1 135 ? 12.777 13.804 28.023 1.00 9.57 1814 HIS A N 1
ATOM 1212 C CA . HIS A 1 135 ? 13.057 12.714 27.094 1.00 9.57 1814 HIS A CA 1
ATOM 1213 C C . HIS A 1 135 ? 12.064 11.579 27.361 1.00 8.46 1814 HIS A C 1
ATOM 1214 O O . HIS A 1 135 ? 12.375 10.592 28.008 1.00 9.00 1814 HIS A O 1
ATOM 1221 N N . TYR A 1 136 ? 10.851 11.753 26.866 1.00 8.27 1815 TYR A N 1
ATOM 1222 C CA . TYR A 1 136 ? 9.697 11.003 27.329 1.00 9.16 1815 TYR A CA 1
ATOM 1223 C C . TYR A 1 136 ? 9.542 9.667 26.640 1.00 6.97 1815 TYR A C 1
ATOM 1224 O O . TYR A 1 136 ? 8.601 8.947 26.936 1.00 8.67 1815 TYR A O 1
ATOM 1233 N N . TRP A 1 137 ? 10.481 9.354 25.743 1.00 8.23 1816 TRP A N 1
ATOM 1234 C CA . TRP A 1 137 ? 10.512 8.077 25.029 1.00 9.65 1816 TRP A CA 1
ATOM 1235 C C . TRP A 1 137 ? 11.772 7.298 25.476 1.00 9.63 1816 TRP A C 1
ATOM 1236 O O . TRP A 1 137 ? 12.691 7.862 26.068 1.00 8.79 1816 TRP A O 1
ATOM 1247 N N . PRO A 1 138 ? 11.788 5.981 25.250 1.00 10.24 1817 PRO A N 1
ATOM 1248 C CA . PRO A 1 138 ? 12.922 5.171 25.678 1.00 9.57 1817 PRO A CA 1
ATOM 1249 C C . PRO A 1 138 ? 14.276 5.584 25.106 1.00 11.44 1817 PRO A C 1
ATOM 1250 O O . PRO A 1 138 ? 14.336 6.084 23.989 1.00 11.86 1817 PRO A O 1
ATOM 1254 N N . ALA A 1 139 ? 15.336 5.378 25.891 1.00 11.60 1818 ALA A N 1
ATOM 1255 C CA . ALA A 1 139 ? 16.704 5.699 25.514 1.00 13.16 1818 ALA A CA 1
ATOM 1256 C C . ALA A 1 139 ? 17.354 4.628 24.639 1.00 12.87 1818 ALA A C 1
ATOM 1257 O O . ALA A 1 139 ? 18.391 4.863 24.050 1.00 14.07 1818 ALA A O 1
ATOM 1259 N N . ASP A 1 140 ? 16.761 3.439 24.599 1.00 12.49 1819 ASP A N 1
ATOM 1260 C CA . ASP A 1 140 ? 17.299 2.313 23.844 1.00 11.65 1819 ASP A CA 1
ATOM 1261 C C . ASP A 1 140 ? 16.129 1.378 23.514 1.00 10.48 1819 ASP A C 1
ATOM 1262 O O . ASP A 1 140 ? 14.968 1.779 23.634 1.00 10.73 1819 ASP A O 1
ATOM 1267 N N . GLN A 1 141 ? 16.427 0.157 23.081 1.00 10.63 1820 GLN A N 1
ATOM 1268 C CA . GLN A 1 141 ? 15.421 -0.749 22.520 1.00 12.24 1820 GLN A CA 1
ATOM 1269 C C . GLN A 1 141 ? 14.777 -1.689 23.548 1.00 11.94 1820 GLN A C 1
ATOM 1270 O O . GLN A 1 141 ? 13.970 -2.552 23.187 1.00 11.92 1820 GLN A O 1
ATOM 1276 N N . ASP A 1 142 ? 15.098 -1.495 24.824 1.00 10.57 1821 ASP A N 1
ATOM 1277 C CA . ASP A 1 142 ? 14.539 -2.312 25.903 1.00 9.53 1821 ASP A CA 1
ATOM 1278 C C . ASP A 1 142 ? 13.142 -1.784 26.230 1.00 9.29 1821 ASP A C 1
ATOM 1279 O O . ASP A 1 142 ? 12.941 -0.586 26.457 1.00 9.42 1821 ASP A O 1
ATOM 1284 N N . SER A 1 143 ? 12.169 -2.681 26.263 1.00 8.46 1822 SER A N 1
ATOM 1285 C CA . SER A 1 143 ? 10.820 -2.254 26.523 1.00 7.63 1822 SER A CA 1
ATOM 1286 C C . SER A 1 143 ? 10.634 -1.702 27.933 1.00 8.66 1822 SER A C 1
ATOM 1287 O O . SER A 1 143 ? 11.329 -2.114 28.854 1.00 8.42 1822 SER A O 1
ATOM 1290 N N . LEU A 1 144 ? 9.668 -0.810 28.091 1.00 8.49 1823 LEU A N 1
ATOM 1291 C CA . LEU A 1 144 ? 9.327 -0.224 29.372 1.00 9.71 1823 LEU A CA 1
ATOM 1292 C C . LEU A 1 144 ? 7.837 0.065 29.434 1.00 8.84 1823 LEU A C 1
ATOM 1293 O O . LEU A 1 144 ? 7.235 0.547 28.471 1.00 8.23 1823 LEU A O 1
ATOM 1298 N N . TYR A 1 145 ? 7.260 -0.162 30.604 1.00 8.58 1824 TYR A N 1
ATOM 1299 C CA . TYR A 1 145 ? 5.925 0.365 30.915 1.00 8.16 1824 TYR A CA 1
ATOM 1300 C C . TYR A 1 145 ? 5.975 1.866 31.071 1.00 8.20 1824 TYR A C 1
ATOM 1301 O O . TYR A 1 145 ? 6.922 2.410 31.641 1.00 8.80 1824 TYR A O 1
ATOM 1310 N N . TYR A 1 146 ? 4.928 2.518 30.572 1.00 8.99 1825 TYR A N 1
ATOM 1311 C CA . TYR A 1 146 ? 4.593 3.875 30.942 1.00 8.74 1825 TYR A CA 1
ATOM 1312 C C . TYR A 1 146 ? 3.146 3.866 31.393 1.00 9.23 1825 TYR A C 1
ATOM 1313 O O . TYR A 1 146 ? 2.232 3.794 30.584 1.00 9.06 1825 TYR A O 1
ATOM 1322 N N . GLY A 1 147 ? 2.935 3.900 32.702 1.00 11.09 1826 GLY A N 1
ATOM 1323 C CA . GLY A 1 147 ? 1.591 3.690 33.238 1.00 10.87 1826 GLY A CA 1
ATOM 1324 C C . GLY A 1 147 ? 1.070 2.320 32.844 1.00 9.53 1826 GLY A C 1
ATOM 1325 O O . GLY A 1 147 ? 1.728 1.322 33.073 1.00 11.71 1826 GLY A O 1
ATOM 1326 N N . ASP A 1 148 ? -0.105 2.291 32.235 1.00 8.95 1827 ASP A N 1
ATOM 1327 C CA . ASP A 1 148 ? -0.704 1.042 31.779 1.00 10.90 1827 ASP A CA 1
ATOM 1328 C C . ASP A 1 148 ? -0.224 0.596 30.402 1.00 11.81 1827 ASP A C 1
ATOM 1329 O O . ASP A 1 148 ? -0.570 -0.480 29.946 1.00 15.98 1827 ASP A O 1
ATOM 1334 N N . LEU A 1 149 ? 0.592 1.404 29.746 1.00 10.94 1828 LEU A N 1
ATOM 1335 C CA . LEU A 1 149 ? 1.037 1.099 28.393 1.00 11.05 1828 LEU A CA 1
ATOM 1336 C C . LEU A 1 149 ? 2.408 0.473 28.405 1.00 10.25 1828 LEU A C 1
ATOM 1337 O O . LEU A 1 149 ? 3.180 0.724 29.320 1.00 9.81 1828 LEU A O 1
ATOM 1342 N N . ILE A 1 150 ? 2.732 -0.316 27.386 1.00 8.34 1829 ILE A N 1
ATOM 1343 C CA A ILE A 1 150 ? 4.115 -0.755 27.167 0.50 9.67 1829 ILE A CA 1
ATOM 1344 C CA B ILE A 1 150 ? 4.107 -0.729 27.190 0.50 8.84 1829 ILE A CA 1
ATOM 1345 C C . ILE A 1 150 ? 4.627 -0.189 25.857 1.00 8.88 1829 ILE A C 1
ATOM 1346 O O . ILE A 1 150 ? 3.921 -0.204 24.858 1.00 8.43 1829 ILE A O 1
ATOM 1355 N N . LEU A 1 151 ? 5.865 0.295 25.894 1.00 8.82 1830 LEU A N 1
ATOM 1356 C CA . LEU A 1 151 ? 6.504 0.943 24.761 1.00 10.25 1830 LEU A CA 1
ATOM 1357 C C . LEU A 1 151 ? 7.833 0.259 24.467 1.00 10.58 1830 LEU A C 1
ATOM 1358 O O . LEU A 1 151 ? 8.560 -0.089 25.385 1.00 9.26 1830 LEU A O 1
ATOM 1363 N N . GLN A 1 152 ? 8.174 0.105 23.189 1.00 9.41 1831 GLN A N 1
ATOM 1364 C CA A GLN A 1 152 ? 9.498 -0.376 22.801 0.80 10.07 1831 GLN A CA 1
ATOM 1365 C CA B GLN A 1 152 ? 9.495 -0.376 22.798 0.20 9.63 1831 GLN A CA 1
ATOM 1366 C C . GLN A 1 152 ? 9.964 0.329 21.529 1.00 8.23 1831 GLN A C 1
ATOM 1367 O O . GLN A 1 152 ? 9.259 0.338 20.522 1.00 9.72 1831 GLN A O 1
ATOM 1378 N N . MET A 1 153 ? 11.149 0.931 21.589 1.00 8.69 1832 MET A N 1
ATOM 1379 C CA . MET A 1 153 ? 11.721 1.589 20.428 1.00 9.02 1832 MET A CA 1
ATOM 1380 C C . MET A 1 153 ? 12.305 0.533 19.513 1.00 10.68 1832 MET A C 1
ATOM 1381 O O . MET A 1 153 ? 13.052 -0.351 19.964 1.00 11.43 1832 MET A O 1
ATOM 1386 N N . LEU A 1 154 ? 11.925 0.621 18.244 1.00 9.72 1833 LEU A N 1
ATOM 1387 C CA . LEU A 1 154 ? 12.361 -0.289 17.194 1.00 9.66 1833 LEU A CA 1
ATOM 1388 C C . LEU A 1 154 ? 13.507 0.264 16.350 1.00 11.18 1833 LEU A C 1
ATOM 1389 O O . LEU A 1 154 ? 14.339 -0.509 15.859 1.00 12.47 1833 LEU A O 1
ATOM 1394 N N . SER A 1 155 ? 13.510 1.576 16.110 1.00 8.92 1834 SER A N 1
ATOM 1395 C CA . SER A 1 155 ? 14.591 2.198 15.354 1.00 9.99 1834 SER A CA 1
ATOM 1396 C C . SER A 1 155 ? 14.745 3.649 15.756 1.00 9.59 1834 SER A C 1
ATOM 1397 O O . SER A 1 155 ? 13.796 4.290 16.221 1.00 8.68 1834 SER A O 1
ATOM 1400 N N . GLU A 1 156 ? 15.935 4.158 15.494 1.00 9.75 1835 GLU A N 1
ATOM 1401 C CA . GLU A 1 156 ? 16.308 5.517 15.818 1.00 9.66 1835 GLU A CA 1
ATOM 1402 C C . GLU A 1 156 ? 17.309 5.958 14.757 1.00 9.60 1835 GLU A C 1
ATOM 1403 O O . GLU A 1 156 ? 18.405 5.420 14.668 1.00 11.34 1835 GLU A O 1
ATOM 1409 N N . SER A 1 157 ? 16.887 6.897 13.913 1.00 8.40 1836 SER A N 1
ATOM 1410 C CA . SER A 1 157 ? 17.641 7.251 12.713 1.00 8.16 1836 SER A CA 1
ATOM 1411 C C . SER A 1 157 ? 17.920 8.749 12.708 1.00 9.28 1836 SER A C 1
ATOM 1412 O O . SER A 1 157 ? 16.991 9.551 12.562 1.00 9.86 1836 SER A O 1
ATOM 1415 N N . VAL A 1 158 ? 19.185 9.103 12.916 1.00 7.89 1837 VAL A N 1
ATOM 1416 C CA . VAL A 1 158 ? 19.594 10.481 13.003 1.00 8.22 1837 VAL A CA 1
ATOM 1417 C C . VAL A 1 158 ? 19.940 11.002 11.618 1.00 7.74 1837 VAL A C 1
ATOM 1418 O O . VAL A 1 158 ? 20.823 10.472 10.956 1.00 7.80 1837 VAL A O 1
ATOM 1422 N N . LEU A 1 159 ? 19.208 12.028 11.192 1.00 7.69 1838 LEU A N 1
ATOM 1423 C CA . LEU A 1 159 ? 19.439 12.703 9.928 1.00 7.78 1838 LEU A CA 1
ATOM 1424 C C . LEU A 1 159 ? 19.940 14.117 10.214 1.00 8.31 1838 LEU A C 1
ATOM 1425 O O . LEU A 1 159 ? 20.060 14.529 11.381 1.00 9.22 1838 LEU A O 1
ATOM 1430 N N . PRO A 1 160 ? 20.361 14.840 9.165 1.00 7.94 1839 PRO A N 1
ATOM 1431 C CA . PRO A 1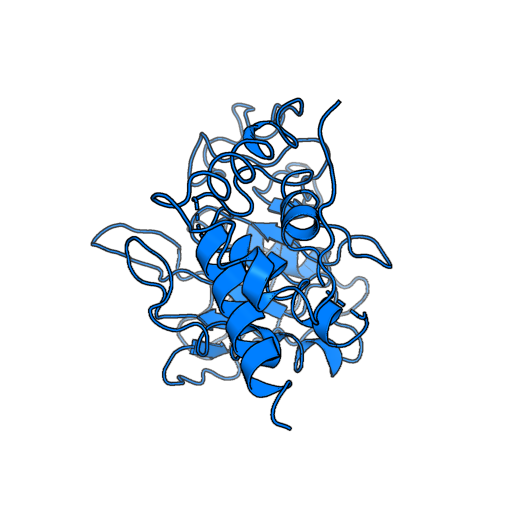 160 ? 21.030 16.106 9.462 1.00 8.93 1839 PRO A CA 1
ATOM 1432 C C . PRO A 1 160 ? 20.222 17.136 10.251 1.00 9.39 1839 PRO A C 1
ATOM 1433 O O . PRO A 1 160 ? 20.800 17.893 11.029 1.00 11.82 1839 PRO A O 1
ATOM 1437 N N . GLU A 1 161 ? 18.913 17.201 10.027 1.00 8.72 1840 GLU A N 1
ATOM 1438 C CA . GLU A 1 161 ? 18.105 18.207 10.708 1.00 7.45 1840 GLU A CA 1
ATOM 1439 C C . GLU A 1 161 ? 16.920 17.637 11.479 1.00 8.81 1840 GLU A C 1
ATOM 1440 O O . GLU A 1 161 ? 16.225 18.373 12.188 1.00 9.02 1840 GLU A O 1
ATOM 1446 N N . TRP A 1 162 ? 16.670 16.340 11.327 1.00 7.51 1841 TRP A N 1
ATOM 1447 C CA . TRP A 1 162 ? 15.699 15.668 12.150 1.00 7.64 1841 TRP A CA 1
ATOM 1448 C C . TRP A 1 162 ? 16.111 14.235 12.402 1.00 7.08 1841 TRP A C 1
ATOM 1449 O O . TRP A 1 162 ? 16.955 13.686 11.694 1.00 8.36 1841 TRP A O 1
ATOM 1460 N N . THR A 1 163 ? 15.512 13.653 13.437 1.00 7.39 1842 THR A N 1
ATOM 1461 C CA . THR A 1 163 ? 15.721 12.276 13.827 1.00 7.95 1842 THR A CA 1
ATOM 1462 C C . THR A 1 163 ? 14.367 11.581 13.815 1.00 6.28 1842 THR A C 1
ATOM 1463 O O . THR A 1 163 ? 13.380 12.129 14.307 1.00 8.14 1842 THR A O 1
ATOM 1467 N N . ILE A 1 164 ? 14.319 10.391 13.229 1.00 7.51 1843 ILE A N 1
ATOM 1468 C CA . ILE A 1 164 ? 13.076 9.654 13.101 1.00 7.45 1843 ILE A CA 1
ATOM 1469 C C . ILE A 1 164 ? 13.193 8.398 13.945 1.00 7.32 1843 ILE A C 1
ATOM 1470 O O . ILE A 1 164 ? 14.144 7.621 13.785 1.00 8.93 1843 ILE A O 1
ATOM 1475 N N . ARG A 1 165 ? 12.223 8.207 14.833 1.00 6.92 1844 ARG A N 1
ATOM 1476 C CA . ARG A 1 165 ? 12.166 7.016 15.638 1.00 8.67 1844 ARG A CA 1
ATOM 1477 C C . ARG A 1 165 ? 10.851 6.281 15.390 1.00 7.86 1844 ARG A C 1
ATOM 1478 O O . ARG A 1 165 ? 9.836 6.875 15.055 1.00 9.84 1844 ARG A O 1
ATOM 1486 N N . GLU A 1 166 ? 10.896 4.970 15.546 1.00 8.61 1845 GLU A N 1
ATOM 1487 C CA A GLU A 1 166 ? 9.699 4.140 15.448 0.50 9.48 1845 GLU A CA 1
ATOM 1488 C CA B GLU A 1 166 ? 9.704 4.150 15.451 0.50 9.33 1845 GLU A CA 1
ATOM 1489 C C . GLU A 1 166 ? 9.559 3.379 16.759 1.00 9.02 1845 GLU A C 1
ATOM 1490 O O . GLU A 1 166 ? 10.544 2.849 17.285 1.00 9.53 1845 GLU A O 1
ATOM 1501 N N . PHE A 1 167 ? 8.334 3.341 17.295 1.00 8.31 1846 PHE A N 1
ATOM 1502 C CA . PHE A 1 167 ? 8.049 2.599 18.527 1.00 9.40 1846 PHE A CA 1
ATOM 1503 C C . PHE A 1 167 ? 6.909 1.616 18.280 1.00 9.54 1846 PHE A C 1
ATOM 1504 O O . PHE A 1 167 ? 6.007 1.882 17.497 1.00 11.76 1846 PHE A O 1
ATOM 1512 N N . LYS A 1 168 ? 6.943 0.499 18.990 1.00 9.49 1847 LYS A N 1
ATOM 1513 C CA A LYS A 1 168 ? 5.773 -0.337 19.219 0.50 10.26 1847 LYS A CA 1
ATOM 1514 C CA B LYS A 1 168 ? 5.736 -0.300 19.197 0.50 10.12 1847 LYS A CA 1
ATOM 1515 C C . LYS A 1 168 ? 5.111 0.085 20.524 1.00 9.98 1847 LYS A C 1
ATOM 1516 O O . LYS A 1 168 ? 5.805 0.248 21.523 1.00 11.04 1847 LYS A O 1
ATOM 1527 N N . ILE A 1 169 ? 3.791 0.216 20.513 1.00 8.65 1848 ILE A N 1
ATOM 1528 C CA . ILE A 1 169 ? 3.045 0.568 21.703 1.00 9.69 1848 ILE A CA 1
ATOM 1529 C C . ILE A 1 169 ? 1.840 -0.351 21.841 1.00 9.92 1848 ILE A C 1
ATOM 1530 O O . ILE A 1 169 ? 1.227 -0.745 20.858 1.00 8.31 1848 ILE A O 1
ATOM 1535 N N . CYS A 1 170 ? 1.534 -0.694 23.083 1.00 9.42 1849 CYS A N 1
ATOM 1536 C CA A CYS A 1 170 ? 0.290 -1.383 23.356 0.33 10.87 1849 CYS A CA 1
ATOM 1537 C CA B CYS A 1 170 ? 0.400 -1.529 23.448 0.33 11.39 1849 CYS A CA 1
ATOM 1538 C CA C CYS A 1 170 ? 0.360 -1.513 23.435 0.33 10.44 1849 CYS A CA 1
ATOM 1539 C C . CYS A 1 170 ? -0.323 -0.929 24.660 1.00 9.95 1849 CYS A C 1
ATOM 1540 O O . CYS A 1 170 ? 0.315 -0.740 25.674 1.00 10.55 1849 CYS A O 1
ATOM 1547 N N . GLY A 1 171 ? -1.619 -0.701 24.574 1.00 10.19 1850 GLY A N 1
ATOM 1548 C CA . GLY A 1 171 ? -2.444 -0.332 25.723 1.00 9.82 1850 GLY A CA 1
ATOM 1549 C C . GLY A 1 171 ? -3.686 -1.197 25.752 1.00 10.41 1850 GLY A C 1
ATOM 1550 O O . GLY A 1 171 ? -3.759 -2.194 25.048 1.00 12.92 1850 GLY A O 1
ATOM 1551 N N . GLU A 1 172 ? -4.691 -0.801 26.526 1.00 12.01 1851 GLU A N 1
ATOM 1552 C CA . GLU A 1 172 ? -5.940 -1.578 26.589 1.00 12.01 1851 GLU A CA 1
ATOM 1553 C C . GLU A 1 172 ? -6.611 -1.545 25.229 1.00 12.36 1851 GLU A C 1
ATOM 1554 O O . GLU A 1 172 ? -6.788 -0.472 24.636 1.00 12.45 1851 GLU A O 1
ATOM 1560 N N . GLU A 1 173 ? -6.991 -2.718 24.741 1.00 12.28 1852 GLU A N 1
ATOM 1561 C CA . GLU A 1 173 ? -7.499 -2.840 23.379 1.00 13.61 1852 GLU A CA 1
ATOM 1562 C C . GLU A 1 173 ? -8.792 -2.075 23.177 1.00 13.08 1852 GLU A C 1
ATOM 1563 O O . GLU A 1 173 ? -9.781 -2.293 23.868 1.00 15.11 1852 GLU A O 1
ATOM 1569 N N . GLN A 1 174 ? -8.778 -1.167 22.214 1.00 11.67 1853 GLN A N 1
ATOM 1570 C CA . GLN A 1 174 ? -9.994 -0.589 21.694 1.00 13.49 1853 GLN A CA 1
ATOM 1571 C C . GLN A 1 174 ? -10.028 -0.813 20.186 1.00 12.80 1853 GLN A C 1
ATOM 1572 O O . GLN A 1 174 ? -10.327 -1.913 19.750 1.00 13.46 1853 GLN A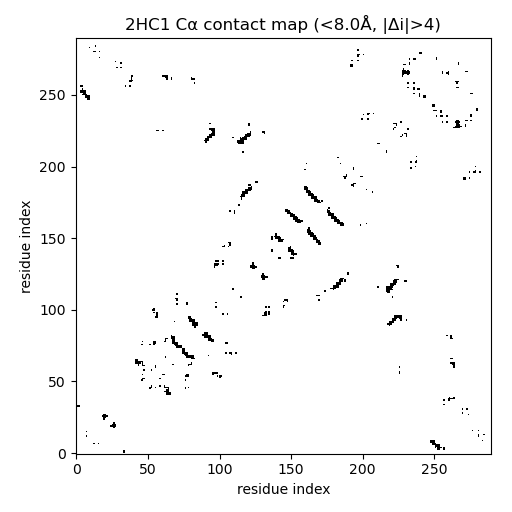 O 1
ATOM 1578 N N . LEU A 1 175 ? -9.703 0.196 19.384 1.00 11.70 1854 LEU A N 1
ATOM 1579 C CA . LEU A 1 175 ? -9.722 0.012 17.921 1.00 12.16 1854 LEU A CA 1
ATOM 1580 C C . LEU A 1 175 ? -8.507 -0.776 17.411 1.00 14.22 1854 LEU A C 1
ATOM 1581 O O . LEU A 1 175 ? -8.544 -1.331 16.325 1.00 15.28 1854 LEU A O 1
ATOM 1586 N N . ASP A 1 176 ? -7.443 -0.840 18.207 1.00 12.29 1855 ASP A N 1
ATOM 1587 C CA . ASP A 1 176 ? -6.313 -1.733 17.944 1.00 11.12 1855 ASP A CA 1
ATOM 1588 C C . ASP A 1 176 ? -5.767 -2.345 19.239 1.00 11.71 1855 ASP A C 1
ATOM 1589 O O . ASP A 1 176 ? -6.124 -1.919 20.350 1.00 12.64 1855 ASP A O 1
ATOM 1594 N N . ALA A 1 177 ? -4.940 -3.370 19.079 1.00 11.64 1856 ALA A N 1
ATOM 1595 C CA . ALA A 1 177 ? -4.368 -4.092 20.204 1.00 12.30 1856 ALA A CA 1
ATOM 1596 C C . ALA A 1 177 ? -2.866 -3.867 20.323 1.00 10.20 1856 ALA A C 1
ATOM 1597 O O . ALA A 1 177 ? -2.276 -4.179 21.337 1.00 12.69 1856 ALA A O 1
ATOM 1599 N N . HIS A 1 178 ? -2.271 -3.338 19.265 1.00 11.29 1857 HIS A N 1
ATOM 1600 C CA . HIS A 1 178 ? -0.862 -2.997 19.232 1.00 11.16 1857 HIS A CA 1
ATOM 1601 C C . HIS A 1 178 ? -0.687 -2.043 18.066 1.00 9.75 1857 HIS A C 1
ATOM 1602 O O . HIS A 1 178 ? -1.518 -2.027 17.158 1.00 11.53 1857 HIS A O 1
ATOM 1609 N N . ARG A 1 179 ? 0.354 -1.228 18.099 1.00 8.25 1858 ARG A N 1
ATOM 1610 C CA . ARG A 1 179 ? 0.464 -0.156 17.130 1.00 8.49 1858 ARG A CA 1
ATOM 1611 C C . ARG A 1 179 ? 1.916 0.211 16.885 1.00 9.51 1858 ARG A C 1
ATOM 1612 O O . ARG A 1 179 ? 2.740 0.117 17.785 1.00 10.52 1858 ARG A O 1
ATOM 1620 N N . LEU A 1 180 ? 2.219 0.655 15.673 1.00 9.54 1859 LEU A N 1
ATOM 1621 C CA A LEU A 1 180 ? 3.509 1.288 15.387 0.80 10.51 1859 LEU A CA 1
ATOM 1622 C CA B LEU A 1 180 ? 3.498 1.282 15.377 0.20 10.96 1859 LEU A CA 1
ATOM 1623 C C . LEU A 1 180 ? 3.324 2.802 15.364 1.00 10.89 1859 LEU A C 1
ATOM 1624 O O . LEU A 1 180 ? 2.392 3.311 14.755 1.00 12.40 1859 LEU A O 1
ATOM 1633 N N . ILE A 1 181 ? 4.216 3.499 16.057 1.00 10.47 1860 ILE A N 1
ATOM 1634 C CA A ILE A 1 181 ? 4.245 4.962 16.212 0.50 9.19 1860 ILE A CA 1
ATOM 1635 C CA B ILE A 1 181 ? 4.180 4.943 16.055 0.50 11.26 1860 ILE A CA 1
ATOM 1636 C C . ILE A 1 181 ? 5.489 5.480 15.509 1.00 8.92 1860 ILE A C 1
ATOM 1637 O O . ILE A 1 181 ? 6.575 4.980 15.787 1.00 10.10 1860 ILE A O 1
ATOM 1646 N N . ARG A 1 182 ? 5.365 6.490 14.667 1.00 8.34 1861 ARG A N 1
ATOM 1647 C CA A ARG A 1 182 ? 6.515 7.198 14.103 0.50 8.51 1861 ARG A CA 1
ATOM 1648 C CA B ARG A 1 182 ? 6.558 7.160 14.217 0.50 9.46 1861 ARG A CA 1
ATOM 1649 C C . ARG A 1 182 ? 6.673 8.558 14.769 1.00 7.92 1861 ARG A C 1
ATOM 1650 O O . ARG A 1 182 ? 5.684 9.247 14.978 1.00 10.36 1861 ARG A O 1
ATOM 1665 N N . HIS A 1 183 ? 7.912 8.914 15.078 1.00 8.24 1862 HIS A N 1
ATOM 1666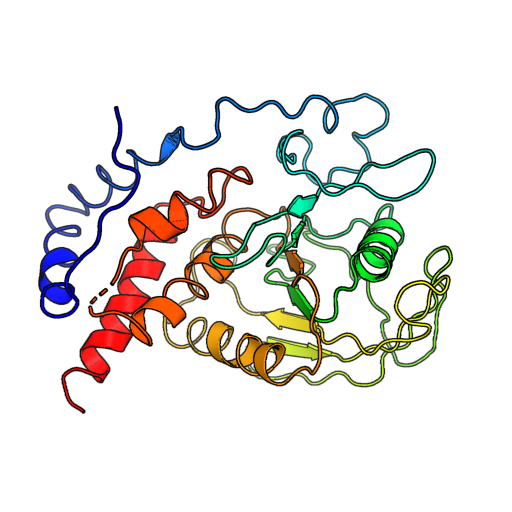 C CA . HIS A 1 183 ? 8.216 10.138 15.817 1.00 7.65 1862 HIS A CA 1
ATOM 1667 C C . HIS A 1 183 ? 9.262 10.914 15.004 1.00 8.15 1862 HIS A C 1
ATOM 1668 O O . HIS A 1 183 ? 10.328 10.376 14.649 1.00 8.79 1862 HIS A O 1
ATOM 1675 N N . PHE A 1 184 ? 8.905 12.154 14.671 1.00 6.67 1863 PHE A N 1
ATOM 1676 C CA . PHE A 1 184 ? 9.700 13.012 13.808 1.00 7.71 1863 PHE A CA 1
ATOM 1677 C C . PHE A 1 184 ? 10.183 14.177 14.638 1.00 7.55 1863 PHE A C 1
ATOM 1678 O O . PHE A 1 184 ? 9.410 15.051 15.016 1.00 8.54 1863 PHE A O 1
ATOM 1686 N N . HIS A 1 185 ? 11.477 14.155 14.940 1.00 8.18 1864 HIS A N 1
ATOM 1687 C CA . HIS A 1 185 ? 12.066 15.102 15.877 1.00 7.68 1864 HIS A CA 1
ATOM 1688 C C . HIS A 1 185 ? 12.957 16.093 15.127 1.00 8.31 1864 HIS A C 1
ATOM 1689 O O . HIS A 1 185 ? 14.054 15.758 14.715 1.00 7.35 1864 HIS A O 1
ATOM 1696 N N . TYR A 1 186 ? 12.451 17.312 14.947 1.00 7.99 1865 TYR A N 1
ATOM 1697 C CA . TYR A 1 186 ? 13.202 18.370 14.293 1.00 7.40 1865 TYR A CA 1
ATOM 1698 C C . TYR A 1 186 ? 14.147 18.951 15.334 1.00 8.84 1865 TYR A C 1
ATOM 1699 O O . TYR A 1 186 ? 13.706 19.432 16.379 1.00 11.59 1865 TYR A O 1
ATOM 1708 N N . THR A 1 187 ? 15.439 18.881 15.062 1.00 10.01 1866 THR A N 1
ATOM 1709 C CA . THR A 1 187 ? 16.450 19.075 16.101 1.00 12.25 1866 THR A CA 1
ATOM 1710 C C . THR A 1 187 ? 17.223 20.387 15.968 1.00 13.27 1866 THR A C 1
ATOM 1711 O O . THR A 1 187 ? 18.200 20.604 16.696 1.00 15.78 1866 THR A O 1
ATOM 1715 N N . VAL A 1 188 ? 16.807 21.261 15.059 1.00 11.92 1867 VAL A N 1
ATOM 1716 C CA . VAL A 1 188 ? 17.657 22.388 14.681 1.00 14.14 1867 VAL A CA 1
ATOM 1717 C C . VAL A 1 188 ? 16.945 23.719 14.657 1.00 14.24 1867 VAL A C 1
ATOM 1718 O O . VAL A 1 188 ? 17.489 24.696 14.144 1.00 16.72 1867 VAL A O 1
ATOM 1722 N N . TRP A 1 189 ? 15.736 23.788 15.194 1.00 13.34 1868 TRP A N 1
ATOM 1723 C CA . TRP A 1 189 ? 15.092 25.060 15.316 1.00 14.94 1868 TRP A CA 1
ATOM 1724 C C . TRP A 1 189 ? 16.021 25.959 16.150 1.00 16.42 1868 TRP A C 1
ATOM 1725 O O . TRP A 1 189 ? 16.439 25.564 17.233 1.00 17.01 1868 TRP A O 1
ATOM 1736 N N . PRO A 1 190 ? 16.353 27.170 15.653 1.00 16.64 1869 PRO A N 1
ATOM 1737 C CA . PRO A 1 190 ? 17.211 28.070 16.429 1.00 17.75 1869 PRO A CA 1
ATOM 1738 C C . PRO A 1 190 ? 16.596 28.532 17.750 1.00 19.82 1869 PRO A C 1
ATOM 1739 O O . PRO A 1 190 ? 15.379 28.561 17.885 1.00 18.00 1869 PRO A O 1
ATOM 1743 N N . ASP A 1 191 ? 17.462 28.884 18.702 1.00 22.38 1870 ASP A N 1
ATOM 1744 C CA . ASP A 1 191 ? 17.045 29.262 20.057 1.00 23.35 1870 ASP A CA 1
ATOM 1745 C C . ASP A 1 191 ? 16.197 30.507 20.161 1.00 27.36 1870 ASP A C 1
ATOM 1746 O O . ASP A 1 191 ? 15.497 30.660 21.161 1.00 29.76 1870 ASP A O 1
ATOM 1751 N N A HIS A 1 192 ? 16.272 31.459 19.233 0.50 29.63 1871 HIS A N 1
ATOM 1752 N N B HIS A 1 192 ? 16.058 31.208 19.029 0.50 30.12 1871 HIS A N 1
ATOM 1753 C CA A HIS A 1 192 ? 15.284 32.552 19.243 0.50 30.35 1871 HIS A CA 1
ATOM 1754 C CA B HIS A 1 192 ? 16.960 32.220 18.417 0.50 31.12 1871 HIS A CA 1
ATOM 1755 C C A HIS A 1 192 ? 15.165 33.270 17.907 0.50 30.88 1871 HIS A C 1
ATOM 1756 C C B HIS A 1 192 ? 16.377 32.535 17.020 0.50 29.38 1871 HIS A C 1
ATOM 1757 O O A HIS A 1 192 ? 16.015 34.085 17.555 0.50 33.84 1871 HIS A O 1
ATOM 1758 O O B HIS A 1 192 ? 17.097 32.708 16.043 0.50 28.86 1871 HIS A O 1
ATOM 1771 N N A GLY A 1 193 ? 14.077 32.990 17.194 0.50 28.94 1872 GLY A N 1
ATOM 1772 N N B GLY A 1 193 ? 15.047 32.627 16.966 0.50 30.03 1872 GLY A N 1
ATOM 1773 C CA A GLY A 1 193 ? 14.014 33.159 15.745 0.50 26.56 1872 GLY A CA 1
ATOM 1774 C CA B GLY A 1 193 ? 14.324 33.003 15.741 0.50 27.44 1872 GLY A CA 1
ATOM 1775 C C A GLY A 1 193 ? 13.627 31.870 15.034 0.50 24.86 1872 GLY A C 1
ATOM 1776 C C B GLY A 1 193 ? 13.689 31.816 15.022 0.50 25.55 1872 GLY A C 1
ATOM 1777 O O A GLY A 1 193 ? 13.530 30.810 15.650 0.50 25.57 1872 GLY A O 1
ATOM 1778 O O B GLY A 1 193 ? 13.462 30.770 15.627 0.50 26.53 1872 GLY A O 1
ATOM 1779 N N . VAL A 1 194 ? 13.421 31.973 13.724 1.00 22.99 1873 VAL A N 1
ATOM 1780 C CA . VAL A 1 194 ? 12.915 30.867 12.893 1.00 19.85 1873 VAL A CA 1
ATOM 1781 C C . VAL A 1 194 ? 14.061 30.146 12.174 1.00 20.12 1873 VAL A C 1
ATOM 1782 O O . VAL A 1 194 ? 15.187 30.649 12.129 1.00 21.51 1873 VAL A O 1
ATOM 1786 N N . PRO A 1 195 ? 13.778 28.984 11.563 1.00 19.44 1874 PRO A N 1
ATOM 1787 C CA . PRO A 1 195 ? 14.890 28.305 10.880 1.00 20.14 1874 PRO A CA 1
ATOM 1788 C C . PRO A 1 195 ? 15.537 29.181 9.823 1.00 19.60 1874 PRO A C 1
ATOM 1789 O O . PRO A 1 195 ? 14.878 30.035 9.243 1.00 16.21 1874 PRO A O 1
ATOM 1793 N N . GLU A 1 196 ? 16.831 28.969 9.588 1.00 23.09 1875 GLU A N 1
ATOM 1794 C CA A GLU A 1 196 ? 17.612 29.842 8.720 0.33 22.86 1875 GLU A CA 1
ATOM 1795 C CA B GLU A 1 196 ? 17.628 29.821 8.717 0.33 22.40 1875 GLU A CA 1
ATOM 1796 C CA C GLU A 1 196 ? 17.592 29.863 8.723 0.33 22.48 1875 GLU A CA 1
ATOM 1797 C C . GLU A 1 196 ? 17.159 29.746 7.266 1.00 22.22 1875 GLU A C 1
ATOM 1798 O O . GLU A 1 196 ? 17.281 30.705 6.509 1.00 23.96 1875 GLU A O 1
ATOM 1814 N N . THR A 1 197 ? 16.639 28.584 6.873 1.00 20.49 1876 THR A N 1
ATOM 1815 C CA . THR A 1 197 ? 16.159 28.424 5.504 1.00 16.97 1876 THR A CA 1
ATOM 1816 C C . THR A 1 197 ? 14.701 28.021 5.460 1.00 13.14 1876 THR A C 1
ATOM 1817 O O . THR A 1 197 ? 14.201 27.312 6.325 1.00 13.37 1876 THR A O 1
ATOM 1821 N N . THR A 1 198 ? 14.014 28.487 4.437 1.00 11.09 1877 THR A N 1
ATOM 1822 C CA . THR A 1 198 ? 12.693 27.958 4.135 1.00 11.27 1877 THR A CA 1
ATOM 1823 C C . THR A 1 198 ? 12.757 26.482 3.721 1.00 10.00 1877 THR A C 1
ATOM 1824 O O . THR A 1 198 ? 11.869 25.705 4.079 1.00 10.42 1877 THR A O 1
ATOM 1828 N N . GLN A 1 199 ? 13.827 26.100 3.016 1.00 9.96 1878 GLN A N 1
ATOM 1829 C CA . GLN A 1 199 ? 13.942 24.760 2.460 1.00 11.61 1878 GLN A CA 1
ATOM 1830 C C . GLN A 1 199 ? 13.795 23.721 3.568 1.00 10.84 1878 GLN A C 1
ATOM 1831 O O . GLN A 1 199 ? 13.153 22.697 3.400 1.00 11.61 1878 GLN A O 1
ATOM 1837 N N . SER A 1 200 ? 14.423 23.973 4.707 1.00 10.53 1879 SER A N 1
ATOM 1838 C CA A SER A 1 200 ? 14.463 22.993 5.771 0.70 10.20 1879 SER A CA 1
ATOM 1839 C CA B SER A 1 200 ? 14.476 22.973 5.761 0.30 11.11 1879 SER A CA 1
ATOM 1840 C C . SER A 1 200 ? 13.090 22.611 6.279 1.00 10.88 1879 SER A C 1
ATOM 1841 O O . SER A 1 200 ? 12.760 21.427 6.361 1.00 10.34 1879 SER A O 1
ATOM 1846 N N . LEU A 1 201 ? 12.282 23.615 6.615 1.00 10.07 1880 LEU A N 1
ATOM 1847 C CA . LEU A 1 201 ? 10.966 23.295 7.161 1.00 9.62 1880 LEU A CA 1
ATOM 1848 C C . LEU A 1 201 ? 9.994 22.837 6.071 1.00 10.03 1880 LEU A C 1
ATOM 1849 O O . LEU A 1 201 ? 9.134 22.002 6.319 1.00 8.96 1880 LEU A O 1
ATOM 1854 N N . ILE A 1 202 ? 10.115 23.382 4.865 1.00 9.09 1881 ILE A N 1
ATOM 1855 C CA . ILE A 1 202 ? 9.309 22.894 3.753 1.00 8.94 1881 ILE A CA 1
ATOM 1856 C C . ILE A 1 202 ? 9.537 21.399 3.586 1.00 7.96 1881 ILE A C 1
ATOM 1857 O O . ILE A 1 202 ? 8.581 20.621 3.478 1.00 7.98 1881 ILE A O 1
ATOM 1862 N N . GLN A 1 203 ? 10.791 20.969 3.602 1.00 8.24 1882 GLN A N 1
ATOM 1863 C CA A GLN A 1 203 ? 11.014 19.563 3.344 0.30 9.09 1882 GLN A CA 1
ATOM 1864 C CA B GLN A 1 203 ? 11.101 19.562 3.377 0.70 8.47 1882 GLN A CA 1
ATOM 1865 C C . GLN A 1 203 ? 10.677 18.683 4.561 1.00 9.49 1882 GLN A C 1
ATOM 1866 O O . GLN A 1 203 ? 10.177 17.575 4.381 1.00 8.53 1882 GLN A O 1
ATOM 1877 N N . PHE A 1 204 ? 10.863 19.196 5.784 1.00 8.41 1883 PHE A N 1
ATOM 1878 C CA . PHE A 1 204 ? 10.384 18.486 6.985 1.00 7.46 1883 PHE A CA 1
ATOM 1879 C C . PHE A 1 204 ? 8.865 18.265 6.942 1.00 8.00 1883 PHE A C 1
ATOM 1880 O O . PHE A 1 204 ? 8.390 17.159 7.130 1.00 7.43 1883 PHE A O 1
ATOM 1888 N N . VAL A 1 205 ? 8.117 19.333 6.684 1.00 7.95 1884 VAL A N 1
ATOM 1889 C CA . VAL A 1 205 ? 6.672 19.243 6.577 1.00 8.23 1884 VAL A CA 1
ATOM 1890 C C . VAL A 1 205 ? 6.265 18.276 5.458 1.00 8.68 188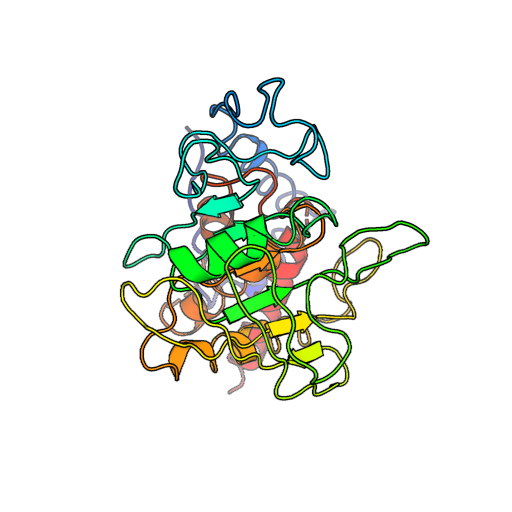4 VAL A C 1
ATOM 1891 O O . VAL A 1 205 ? 5.396 17.438 5.649 1.00 7.89 1884 VAL A O 1
ATOM 1895 N N . ARG A 1 206 ? 6.918 18.354 4.292 1.00 8.05 1885 ARG A N 1
ATOM 1896 C CA . ARG A 1 206 ? 6.540 17.473 3.182 1.00 8.93 1885 ARG A CA 1
ATOM 1897 C C . ARG A 1 206 ? 6.860 16.012 3.500 1.00 8.11 1885 ARG A C 1
ATOM 1898 O O . ARG A 1 206 ? 6.093 15.113 3.166 1.00 9.50 1885 ARG A O 1
ATOM 1906 N N . THR A 1 207 ? 7.995 15.783 4.151 1.00 8.16 1886 THR A N 1
ATOM 1907 C CA . THR A 1 207 ? 8.351 14.445 4.565 1.00 8.36 1886 THR A CA 1
ATOM 1908 C C . THR A 1 207 ? 7.342 13.845 5.534 1.00 8.37 1886 THR A C 1
ATOM 1909 O O . THR A 1 207 ? 6.889 12.720 5.343 1.00 8.88 1886 THR A O 1
ATOM 1913 N N . VAL A 1 208 ? 6.979 14.587 6.575 1.00 7.33 1887 VAL A N 1
ATOM 1914 C CA . VAL A 1 208 ? 5.985 14.107 7.518 1.00 8.26 1887 VAL A CA 1
ATOM 1915 C C . VAL A 1 208 ? 4.658 13.832 6.826 1.00 8.02 1887 VAL A C 1
ATOM 1916 O O . VAL A 1 208 ? 4.012 12.823 7.095 1.00 9.06 1887 VAL A O 1
ATOM 1920 N N . ARG A 1 209 ? 4.243 14.750 5.962 1.00 8.28 1888 ARG A N 1
ATOM 1921 C CA . ARG A 1 209 ? 2.963 14.627 5.261 1.00 10.11 1888 ARG A CA 1
ATOM 1922 C C . ARG A 1 209 ? 2.969 13.383 4.399 1.00 10.26 1888 ARG A C 1
ATOM 1923 O O . ARG A 1 209 ? 1.981 12.654 4.346 1.00 11.98 1888 ARG A O 1
ATOM 1931 N N . ASP A 1 210 ? 4.092 13.107 3.747 1.00 12.04 1889 ASP A N 1
ATOM 1932 C CA A ASP A 1 210 ? 4.215 11.908 2.937 0.50 12.50 1889 ASP A CA 1
ATOM 1933 C CA B ASP A 1 210 ? 4.178 11.906 2.934 0.50 12.47 1889 ASP A CA 1
ATOM 1934 C C . ASP A 1 210 ? 4.038 10.639 3.779 1.00 12.33 1889 ASP A C 1
ATOM 1935 O O . ASP A 1 210 ? 3.333 9.698 3.388 1.00 14.42 1889 ASP A O 1
ATOM 1944 N N . TYR A 1 211 ? 4.715 10.590 4.922 1.00 12.61 1890 TYR A N 1
ATOM 1945 C CA . TYR A 1 211 ? 4.552 9.448 5.829 1.00 12.27 1890 TYR A CA 1
ATOM 1946 C C . TYR A 1 211 ? 3.102 9.290 6.302 1.00 12.87 1890 TYR A C 1
ATOM 1947 O O . TYR A 1 211 ? 2.573 8.175 6.352 1.00 14.73 1890 TYR A O 1
ATOM 1956 N N . ILE A 1 212 ? 2.469 10.394 6.681 1.00 12.82 1891 ILE A N 1
ATOM 1957 C CA . ILE A 1 212 ? 1.058 10.335 7.096 1.00 13.41 1891 ILE A CA 1
ATOM 1958 C C . ILE A 1 212 ? 0.184 9.762 5.989 1.00 15.37 1891 ILE A C 1
ATOM 1959 O O . ILE A 1 212 ? -0.658 8.877 6.215 1.00 16.98 1891 ILE A O 1
ATOM 1964 N N . ASN A 1 213 ? 0.377 10.288 4.790 1.00 15.80 1892 ASN A N 1
ATOM 1965 C CA . ASN A 1 213 ? -0.479 9.947 3.682 1.00 18.06 1892 ASN A CA 1
ATOM 1966 C C . ASN A 1 213 ? -0.317 8.481 3.264 1.00 17.94 1892 ASN A C 1
ATOM 1967 O O . ASN A 1 213 ? -1.238 7.895 2.697 1.00 22.05 1892 ASN A O 1
ATOM 1972 N N . ARG A 1 214 ? 0.828 7.865 3.554 1.00 18.31 1893 ARG A N 1
ATOM 1973 C CA . ARG A 1 214 ? 1.030 6.465 3.151 1.00 21.27 1893 ARG A CA 1
ATOM 1974 C C . ARG A 1 214 ? 0.546 5.467 4.200 1.00 20.29 1893 ARG A C 1
ATOM 1975 O O . ARG A 1 214 ? 0.482 4.267 3.944 1.00 21.74 1893 ARG A O 1
ATOM 1983 N N . SER A 1 215 ? 0.176 5.973 5.370 1.00 18.36 1894 SER A N 1
ATOM 1984 C CA . SER A 1 215 ? -0.436 5.148 6.413 1.00 17.12 1894 SER A CA 1
ATOM 1985 C C . SER A 1 215 ? -1.802 4.641 5.967 1.00 16.87 1894 SER A C 1
ATOM 1986 O O . SER A 1 215 ? -2.553 5.368 5.322 1.00 18.12 1894 SER A O 1
ATOM 1989 N N . PRO A 1 216 ? -2.154 3.415 6.361 1.00 17.49 1895 PRO A N 1
ATOM 1990 C CA . PRO A 1 216 ? -3.511 2.922 6.149 1.00 18.49 1895 PRO A CA 1
ATOM 1991 C C . PRO A 1 216 ? -4.533 3.581 7.056 1.00 18.85 1895 PRO A C 1
ATOM 1992 O O . PRO A 1 216 ? -5.716 3.497 6.786 1.00 22.19 1895 PRO A O 1
ATOM 1996 N N . GLY A 1 217 ? -4.067 4.248 8.109 1.00 16.32 1896 GLY A N 1
ATOM 1997 C CA . GLY A 1 217 ? -4.953 4.924 9.051 1.00 17.06 1896 GLY A CA 1
ATOM 1998 C C . GLY A 1 217 ? -4.112 5.559 10.128 1.00 14.92 1896 GLY A C 1
ATOM 1999 O O . GLY A 1 217 ? -3.561 4.880 10.974 1.00 16.74 1896 GLY A O 1
ATOM 2000 N N . ALA A 1 218 ? -4.005 6.880 10.079 1.00 12.00 1897 ALA A N 1
ATOM 2001 C CA . ALA A 1 218 ? -2.990 7.582 10.813 1.00 10.28 1897 ALA A CA 1
ATOM 2002 C C . ALA A 1 218 ? -3.467 8.080 12.182 1.00 8.79 1897 ALA A C 1
ATOM 2003 O O . ALA A 1 218 ? -2.662 8.250 13.088 1.00 8.91 1897 ALA A O 1
ATOM 2005 N N . GLY A 1 219 ? -4.759 8.335 12.324 1.00 8.22 1898 GLY A N 1
ATOM 2006 C CA . GLY A 1 219 ? -5.260 9.042 13.499 1.00 8.64 1898 GLY A CA 1
ATOM 2007 C C . GLY A 1 219 ? -4.865 10.507 13.476 1.00 8.00 1898 GLY A C 1
ATOM 2008 O O . GLY A 1 219 ? -4.159 10.960 12.553 1.00 8.49 1898 GLY A O 1
ATOM 2009 N N . PRO A 1 220 ? -5.231 11.248 14.537 1.00 7.17 1899 PRO A N 1
ATOM 2010 C CA . PRO A 1 220 ? -4.711 12.602 14.687 1.00 7.54 1899 PRO A CA 1
ATOM 2011 C C . PRO A 1 220 ? -3.189 12.566 14.778 1.00 6.37 1899 PRO A C 1
ATOM 2012 O O . PRO A 1 220 ? -2.604 11.631 15.318 1.00 8.63 1899 PRO A O 1
ATOM 2016 N N . THR A 1 221 ? -2.555 13.577 14.216 1.00 6.87 1900 THR A N 1
ATOM 2017 C CA . THR A 1 221 ? -1.123 13.735 14.366 1.00 7.47 1900 THR A CA 1
ATOM 2018 C C . THR A 1 221 ? -0.835 14.658 15.546 1.00 6.57 1900 THR A C 1
ATOM 2019 O O . THR A 1 221 ? -1.346 15.760 15.622 1.00 6.20 1900 THR A O 1
ATOM 2023 N N . VAL A 1 222 ? -0.003 14.202 16.477 1.00 6.00 1901 VAL A N 1
ATOM 2024 C CA . VAL A 1 222 ? 0.425 15.036 17.579 1.00 6.24 1901 VAL A CA 1
ATOM 2025 C C . VAL A 1 222 ? 1.584 15.913 17.123 1.00 6.21 1901 VAL A C 1
ATOM 2026 O O . VAL A 1 222 ? 2.527 15.419 16.523 1.00 7.43 1901 VAL A O 1
ATOM 2030 N N . VAL A 1 223 ? 1.519 17.196 17.468 1.00 6.83 1902 VAL A N 1
ATOM 2031 C CA . VAL A 1 223 ? 2.613 18.134 17.213 1.00 6.89 1902 VAL A CA 1
ATOM 2032 C C . VAL A 1 223 ? 2.862 18.887 18.523 1.00 6.02 1902 VAL A C 1
ATOM 2033 O O . VAL A 1 223 ? 1.922 19.373 19.170 1.00 6.68 1902 VAL A O 1
ATOM 2037 N N . HIS A 1 224 ? 4.120 18.945 18.944 1.00 6.12 1903 HIS A N 1
ATOM 2038 C CA . HIS A 1 224 ? 4.473 19.695 20.134 1.00 6.46 1903 HIS A CA 1
ATOM 2039 C C . HIS A 1 224 ? 5.846 20.315 19.992 1.00 6.70 1903 HIS A C 1
ATOM 2040 O O . HIS A 1 224 ? 6.723 19.794 19.303 1.00 6.81 1903 HIS A O 1
ATOM 2047 N N . CYS A 1 225 ? 5.989 21.459 20.654 1.00 7.20 1904 CYS A N 1
ATOM 2048 C CA . CYS A 1 225 ? 7.269 22.052 20.974 1.00 8.25 1904 CYS A CA 1
ATOM 2049 C C . CYS A 1 225 ? 7.452 22.011 22.497 1.00 7.22 1904 CYS A C 1
ATOM 2050 O O . CYS A 1 225 ? 7.151 20.987 23.129 1.00 9.13 1904 CYS A O 1
ATOM 2053 N N . SER A 1 226 ? 7.943 23.078 23.118 1.00 7.97 1905 SER A N 1
ATOM 2054 C CA . SER A 1 226 ? 7.990 23.084 24.592 1.00 8.48 1905 SER A CA 1
ATOM 2055 C C . SER A 1 226 ? 6.615 23.369 25.193 1.00 7.48 1905 SER A C 1
ATOM 2056 O O . SER A 1 226 ? 6.159 22.685 26.117 1.00 8.26 1905 SER A O 1
ATOM 2059 N N . ALA A 1 227 ? 5.944 24.369 24.648 1.00 9.45 1906 ALA A N 1
ATOM 2060 C CA . ALA A 1 227 ? 4.660 24.797 25.183 1.00 9.28 1906 ALA A CA 1
ATOM 2061 C C . ALA A 1 227 ? 3.469 24.480 24.286 1.00 8.42 1906 ALA A C 1
ATOM 2062 O O . ALA A 1 227 ? 2.341 24.576 24.736 1.00 9.20 1906 ALA A O 1
ATOM 2064 N N . GLY A 1 228 ? 3.708 24.075 23.037 1.00 8.71 1907 GLY A N 1
ATOM 2065 C CA . GLY A 1 228 ? 2.620 23.910 22.078 1.00 8.67 1907 GLY A CA 1
ATOM 2066 C C . GLY A 1 228 ? 2.109 25.260 21.620 1.00 7.59 1907 GLY A C 1
ATOM 2067 O O . GLY A 1 228 ? 0.925 25.588 21.803 1.00 9.49 1907 GLY A O 1
ATOM 2068 N N . VAL A 1 229 ? 3.012 26.069 21.081 1.00 8.34 1908 VAL A N 1
ATOM 2069 C CA . VAL A 1 229 ? 2.736 27.466 20.788 1.00 9.72 1908 VAL A CA 1
ATOM 2070 C C . VAL A 1 229 ? 3.304 27.798 19.394 1.00 7.86 1908 VAL A C 1
ATOM 2071 O O . VAL A 1 229 ? 3.010 27.099 18.428 1.00 9.54 1908 VAL A O 1
ATOM 2075 N N . GLY A 1 230 ? 4.123 28.821 19.266 1.00 9.41 1909 GLY A N 1
ATOM 2076 C CA . GLY A 1 230 ? 4.500 29.309 17.961 1.00 7.61 1909 GLY A CA 1
ATOM 2077 C C . GLY A 1 230 ? 5.113 28.311 16.987 1.00 7.60 1909 GLY A C 1
ATOM 2078 O O . GLY A 1 230 ? 4.700 28.259 15.836 1.00 7.82 1909 GLY A O 1
ATOM 2079 N N . ARG A 1 231 ? 6.104 27.537 17.414 1.00 7.14 1910 ARG A N 1
ATOM 2080 C CA . ARG A 1 231 ? 6.752 26.612 16.497 1.00 7.61 1910 ARG A CA 1
ATOM 2081 C C . ARG A 1 231 ? 5.748 25.567 15.987 1.00 7.85 1910 ARG A C 1
ATOM 2082 O O . ARG A 1 231 ? 5.735 25.194 14.816 1.00 7.90 1910 ARG A O 1
ATOM 2090 N N . THR A 1 232 ? 4.928 25.049 16.890 1.00 7.46 1911 THR A N 1
ATOM 2091 C CA A THR A 1 232 ? 3.939 24.063 16.521 0.70 6.92 1911 THR A CA 1
ATOM 2092 C CA B THR A 1 232 ? 3.930 24.054 16.513 0.30 7.83 1911 THR A CA 1
ATOM 2093 C C . THR A 1 232 ? 2.923 24.648 15.546 1.00 8.19 1911 THR A C 1
ATOM 2094 O O . THR A 1 232 ? 2.555 24.014 14.560 1.00 7.15 1911 THR A O 1
ATOM 2101 N N . GLY A 1 233 ? 2.448 25.841 15.840 1.00 7.47 1912 GLY A N 1
ATOM 2102 C CA . GLY A 1 233 ? 1.515 26.495 14.937 1.00 7.31 1912 GLY A CA 1
ATOM 2103 C C . GLY A 1 233 ? 2.111 26.768 13.572 1.00 7.57 1912 GLY A C 1
ATOM 2104 O O . GLY A 1 233 ? 1.420 26.670 12.571 1.00 7.39 1912 GLY A O 1
ATOM 2105 N N . THR A 1 234 ? 3.386 27.121 13.537 1.00 7.26 1913 THR A N 1
ATOM 2106 C CA . THR A 1 234 ? 4.077 27.389 12.291 1.00 7.43 1913 THR A CA 1
ATOM 2107 C C . THR A 1 234 ? 4.199 26.105 11.463 1.00 8.20 1913 THR A C 1
ATOM 2108 O O . THR A 1 234 ? 3.932 26.119 10.268 1.00 7.53 1913 THR A O 1
ATOM 2112 N N . PHE A 1 235 ? 4.544 24.996 12.120 1.00 6.33 1914 PHE A N 1
ATOM 2113 C CA . PHE A 1 235 ? 4.556 23.710 11.460 1.00 5.84 1914 PHE A CA 1
ATOM 2114 C C . PHE A 1 235 ? 3.200 23.386 10.831 1.00 6.85 1914 PHE A C 1
ATOM 2115 O O . PHE A 1 235 ? 3.115 22.985 9.657 1.00 6.97 1914 PHE A O 1
ATOM 2123 N N . ILE A 1 236 ? 2.134 23.463 11.612 1.00 6.30 1915 ILE A N 1
ATOM 2124 C CA . ILE A 1 236 ? 0.834 23.058 11.108 1.00 6.25 1915 ILE A CA 1
ATOM 2125 C C . ILE A 1 236 ? 0.358 24.002 10.013 1.00 6.22 1915 ILE A C 1
ATOM 2126 O O . ILE A 1 236 ? -0.181 23.566 8.996 1.00 7.16 1915 ILE A O 1
ATOM 2131 N N . ALA A 1 237 ? 0.542 25.297 10.211 1.00 6.76 1916 ALA A N 1
ATOM 2132 C CA . ALA A 1 237 ? 0.164 26.258 9.173 1.00 6.74 1916 ALA A CA 1
ATOM 2133 C C . ALA A 1 237 ? 0.892 25.961 7.872 1.00 7.44 1916 ALA A C 1
ATOM 2134 O O . ALA A 1 237 ? 0.275 25.989 6.808 1.00 7.90 1916 ALA A O 1
ATOM 2136 N N . LEU A 1 238 ? 2.186 25.687 7.949 1.00 7.02 1917 LEU A N 1
ATOM 2137 C CA . LEU A 1 238 ? 2.938 25.351 6.756 1.00 6.63 1917 LEU A CA 1
ATOM 2138 C C . LEU A 1 238 ? 2.420 24.070 6.093 1.00 6.21 1917 LEU A C 1
ATOM 2139 O O . LEU A 1 238 ? 2.311 24.004 4.866 1.00 7.96 1917 LEU A O 1
ATOM 2144 N N . ASP A 1 239 ? 2.058 23.052 6.876 1.00 7.11 1918 ASP A N 1
ATOM 2145 C CA A ASP A 1 239 ? 1.433 21.858 6.321 0.50 6.37 1918 ASP A CA 1
ATOM 2146 C CA B ASP A 1 239 ? 1.435 21.872 6.290 0.50 6.17 1918 ASP A CA 1
ATOM 2147 C C . ASP A 1 239 ? 0.188 22.257 5.513 1.00 7.39 1918 ASP A C 1
ATOM 2148 O O . ASP A 1 239 ? 0.012 21.843 4.366 1.00 7.66 1918 ASP A O 1
ATOM 2157 N N . ARG A 1 240 ? -0.688 23.046 6.120 1.00 7.17 1919 ARG A N 1
ATOM 2158 C CA A ARG A 1 240 ? -1.917 23.461 5.449 0.20 7.48 1919 ARG A CA 1
ATOM 2159 C CA B ARG A 1 240 ? -1.922 23.446 5.440 0.80 7.26 1919 ARG A CA 1
ATOM 2160 C C . ARG A 1 240 ? -1.617 24.244 4.168 1.00 7.34 1919 ARG A C 1
ATOM 2161 O O . ARG A 1 240 ? -2.233 24.020 3.110 1.00 7.44 1919 ARG A O 1
ATOM 2176 N N . ILE A 1 241 ? -0.687 25.185 4.265 1.00 7.05 1920 ILE A N 1
ATOM 2177 C CA A ILE A 1 241 ? -0.388 26.079 3.181 0.60 6.00 1920 ILE A CA 1
ATOM 2178 C CA B ILE A 1 241 ? -0.487 26.063 3.135 0.40 7.31 1920 ILE A CA 1
ATOM 2179 C C . ILE A 1 241 ? 0.229 25.346 1.992 1.00 8.83 1920 ILE A C 1
ATOM 2180 O O . ILE A 1 241 ? -0.106 25.590 0.828 1.00 8.68 1920 ILE A O 1
ATOM 2189 N N . LEU A 1 242 ? 1.139 24.427 2.287 1.00 7.41 1921 LEU A N 1
ATOM 2190 C CA . LEU A 1 242 ? 1.738 23.639 1.207 1.00 7.57 1921 LEU A CA 1
ATOM 2191 C C . LEU A 1 242 ? 0.715 22.743 0.504 1.00 8.10 1921 LEU A C 1
ATOM 2192 O O . LEU A 1 242 ? 0.783 22.547 -0.713 1.00 8.69 1921 LEU A O 1
ATOM 2197 N N . GLN A 1 243 ? -0.239 22.193 1.249 1.00 8.48 1922 GLN A N 1
ATOM 2198 C CA . GLN A 1 243 ? -1.318 21.448 0.611 1.00 7.78 1922 GLN A CA 1
ATOM 2199 C C . GLN A 1 243 ? -2.190 22.359 -0.242 1.00 8.47 1922 GLN A C 1
ATOM 2200 O O . GLN A 1 243 ? -2.601 21.963 -1.320 1.00 9.44 1922 GLN A O 1
ATOM 2206 N N . GLN A 1 244 ? -2.493 23.549 0.252 1.00 8.61 1923 GLN A N 1
ATOM 2207 C CA . GLN A 1 244 ? -3.207 2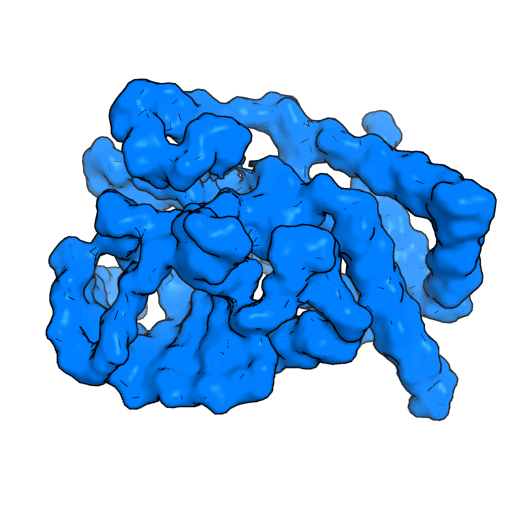4.541 -0.532 1.00 9.79 1923 GLN A CA 1
ATOM 2208 C C . GLN A 1 244 ? -2.518 24.811 -1.878 1.00 8.78 1923 GLN A C 1
ATOM 2209 O O . GLN A 1 244 ? -3.189 24.892 -2.916 1.00 7.96 1923 GLN A O 1
ATOM 2215 N N . LEU A 1 245 ? -1.198 25.017 -1.857 1.00 7.63 1924 LEU A N 1
ATOM 2216 C CA . LEU A 1 245 ? -0.468 25.307 -3.080 1.00 8.86 1924 LEU A CA 1
ATOM 2217 C C . LEU A 1 245 ? -0.518 24.165 -4.080 1.00 8.19 1924 LEU A C 1
ATOM 2218 O O . LEU A 1 245 ? -0.263 24.358 -5.263 1.00 9.37 1924 LEU A O 1
ATOM 2223 N N . ASP A 1 246 ? -0.777 22.968 -3.585 1.00 7.35 1925 ASP A N 1
ATOM 2224 C CA . ASP A 1 246 ? -0.914 21.810 -4.455 1.00 7.11 1925 ASP A CA 1
ATOM 2225 C C . ASP A 1 246 ? -2.328 21.597 -4.995 1.00 6.77 1925 ASP A C 1
ATOM 2226 O O . ASP A 1 246 ? -2.510 20.736 -5.884 1.00 10.57 1925 ASP A O 1
ATOM 2231 N N . SER A 1 247 ? -3.306 22.352 -4.491 1.00 7.06 1926 SER A N 1
ATOM 2232 C CA A SER A 1 247 ? -4.710 22.144 -4.855 0.50 7.00 1926 SER A CA 1
ATOM 2233 C CA B SER A 1 247 ? -4.697 22.141 -4.890 0.50 7.45 1926 SER A CA 1
ATOM 2234 C C . SER A 1 247 ? -5.392 23.348 -5.498 1.00 7.47 1926 SER A C 1
ATOM 2235 O O . SER A 1 247 ? -6.272 23.169 -6.339 1.00 7.82 1926 SER A O 1
ATOM 2240 N N . LYS A 1 248 ? -5.023 24.563 -5.054 1.00 6.64 1927 LYS A N 1
ATOM 2241 C CA . LYS A 1 248 ? -5.738 25.770 -5.427 1.00 8.40 1927 LYS A CA 1
ATOM 2242 C C . LYS A 1 248 ? -4.832 26.773 -6.113 1.00 8.16 1927 LYS A C 1
ATOM 2243 O O . LYS A 1 248 ? -3.612 26.714 -5.977 1.00 9.96 1927 LYS A O 1
ATOM 2249 N N . ASP A 1 249 ? -5.454 27.718 -6.820 1.00 7.42 1928 ASP A N 1
ATOM 2250 C CA . ASP A 1 249 ? -4.730 28.788 -7.485 1.00 8.20 1928 ASP A CA 1
ATOM 2251 C C . ASP A 1 249 ? -4.727 30.087 -6.691 1.00 7.94 1928 ASP A C 1
ATOM 2252 O O . ASP A 1 249 ? -4.305 31.117 -7.192 1.00 8.66 1928 ASP A O 1
ATOM 2257 N N . SER A 1 250 ? -5.146 30.018 -5.427 1.00 9.85 1929 SER A N 1
ATOM 2258 C CA B SER A 1 250 ? -4.874 31.079 -4.466 0.50 10.11 1929 SER A CA 1
ATOM 2259 C CA C SER A 1 250 ? -4.882 31.084 -4.460 0.50 9.67 1929 SER A CA 1
ATOM 2260 C C . SER A 1 250 ? -4.360 30.463 -3.176 1.00 10.23 1929 SER A C 1
ATOM 2261 O O . SER A 1 250 ? -4.661 29.309 -2.856 1.00 11.89 1929 SER A O 1
ATOM 2266 N N . VAL A 1 251 ? -3.596 31.246 -2.432 1.00 7.95 1930 VAL A N 1
ATOM 2267 C CA . VAL A 1 251 ? -3.045 30.822 -1.157 1.00 8.71 1930 VAL A CA 1
ATOM 2268 C C . VAL A 1 251 ? -3.505 31.792 -0.066 1.00 9.47 1930 VAL A C 1
ATOM 2269 O O . VAL A 1 251 ? -3.584 32.993 -0.295 1.00 10.00 1930 VAL A O 1
ATOM 2273 N N . ASP A 1 252 ? -3.841 31.250 1.096 1.00 8.81 1931 ASP A N 1
ATOM 2274 C CA . ASP A 1 252 ? -4.430 32.040 2.182 1.00 9.27 1931 ASP A CA 1
ATOM 2275 C C . ASP A 1 252 ? -3.690 31.780 3.504 1.00 8.49 1931 ASP A C 1
ATOM 2276 O O . ASP A 1 252 ? -4.146 31.014 4.360 1.00 9.27 1931 ASP A O 1
ATOM 2281 N N . ILE A 1 253 ? -2.521 32.385 3.640 1.00 8.59 1932 ILE A N 1
ATOM 2282 C CA . ILE A 1 253 ? -1.725 32.266 4.851 1.00 8.63 1932 ILE A CA 1
ATOM 2283 C C . ILE A 1 253 ? -2.460 32.863 6.040 1.00 8.34 1932 ILE A C 1
ATOM 2284 O O . ILE A 1 253 ? -2.519 32.253 7.090 1.00 8.79 1932 ILE A O 1
ATOM 2289 N N . TYR A 1 254 ? -3.064 34.031 5.859 1.00 8.79 1933 TYR A N 1
ATOM 2290 C CA . TYR A 1 254 ? -3.841 34.673 6.911 1.00 8.70 1933 TYR A CA 1
ATOM 2291 C C . TYR A 1 254 ? -4.906 33.748 7.473 1.00 9.45 1933 TYR A C 1
ATOM 2292 O O . TYR A 1 254 ? -5.040 33.570 8.686 1.00 9.77 1933 TYR A O 1
ATOM 2301 N N . GLY A 1 255 ? -5.677 33.159 6.575 1.00 9.52 1934 GLY A N 1
ATOM 2302 C CA . GLY A 1 255 ? -6.705 32.207 6.948 1.00 8.57 1934 GLY A CA 1
ATOM 2303 C C . GLY A 1 255 ? -6.196 30.964 7.654 1.00 9.32 1934 GLY A C 1
ATOM 2304 O O . GLY A 1 255 ? -6.811 30.475 8.601 1.00 9.69 1934 GLY A O 1
ATOM 2305 N N . ALA A 1 256 ? -5.069 30.439 7.200 1.00 8.48 1935 ALA A N 1
ATOM 2306 C CA . ALA A 1 256 ? -4.500 29.272 7.846 1.00 8.50 1935 ALA A CA 1
ATOM 2307 C C . ALA A 1 256 ? -4.167 29.585 9.299 1.00 8.60 1935 ALA A C 1
ATOM 2308 O O . ALA A 1 256 ? -4.404 28.763 10.185 1.00 9.63 1935 ALA A O 1
ATOM 2310 N N . VAL A 1 257 ? -3.582 30.752 9.530 1.00 9.38 1936 VAL A N 1
ATOM 2311 C CA . VAL A 1 257 ? -3.232 31.168 10.894 1.00 8.32 1936 VAL A CA 1
ATOM 2312 C C . VAL A 1 257 ? -4.471 31.464 11.728 1.00 9.53 1936 VAL A C 1
ATOM 2313 O O . VAL A 1 257 ? -4.601 30.981 12.857 1.00 9.79 1936 VAL A O 1
ATOM 2317 N N . HIS A 1 258 ? -5.411 32.186 11.145 1.00 9.37 1937 HIS A N 1
ATOM 2318 C CA . HIS A 1 258 ? -6.681 32.443 11.788 1.00 10.23 1937 HIS A CA 1
ATOM 2319 C C . HIS A 1 258 ? -7.335 31.148 12.276 1.00 9.84 1937 HIS A C 1
ATOM 2320 O O . HIS A 1 258 ? -7.804 31.057 13.419 1.00 10.72 1937 HIS A O 1
ATOM 2327 N N . ASP A 1 259 ? -7.392 30.149 11.401 1.00 10.13 1938 ASP A N 1
ATOM 2328 C CA A ASP A 1 259 ? -8.046 28.881 11.730 0.50 11.02 1938 ASP A CA 1
ATOM 2329 C CA B ASP A 1 259 ? -8.058 28.891 11.736 0.50 10.93 1938 ASP A CA 1
ATOM 2330 C C . ASP A 1 259 ? -7.386 28.173 12.904 1.00 11.05 1938 ASP A C 1
ATOM 2331 O O . ASP A 1 259 ? -8.054 27.519 13.695 1.00 14.50 1938 ASP A O 1
ATOM 2340 N N . LEU A 1 260 ? -6.075 28.291 13.014 1.00 8.15 1939 LEU A N 1
ATOM 2341 C CA . LEU A 1 260 ? -5.371 27.675 14.130 1.00 8.76 1939 LEU A CA 1
ATOM 2342 C C . LEU A 1 260 ? -5.593 28.432 15.438 1.00 8.24 1939 LEU A C 1
ATOM 2343 O O . LEU A 1 260 ? -5.793 27.819 16.489 1.00 8.02 1939 LEU A O 1
ATOM 2348 N N . ARG A 1 261 ? -5.566 29.761 15.372 1.00 8.91 1940 ARG A N 1
ATOM 2349 C CA . ARG A 1 261 ? -5.737 30.589 16.549 1.00 8.24 1940 ARG A CA 1
ATOM 2350 C C . ARG A 1 261 ? -7.088 30.344 17.221 1.00 8.85 1940 ARG A C 1
ATOM 2351 O O . ARG A 1 261 ? -7.233 30.511 18.434 1.00 8.97 1940 ARG A O 1
ATOM 2359 N N . LEU A 1 262 ? -8.088 29.945 16.450 1.00 8.75 1941 LEU A N 1
ATOM 2360 C CA . LEU A 1 262 ? -9.391 29.650 17.030 1.00 8.59 1941 LEU A CA 1
ATOM 2361 C C . LEU A 1 262 ? -9.312 28.512 18.036 1.00 8.51 1941 LEU A C 1
ATOM 2362 O O . LEU A 1 262 ? -10.165 28.391 18.905 1.00 10.79 1941 LEU A O 1
ATOM 2367 N N . HIS A 1 263 ? -8.336 27.626 17.879 1.00 7.58 1942 HIS A N 1
ATOM 2368 C CA . HIS A 1 263 ? -8.349 26.375 18.650 1.00 7.58 1942 HIS A CA 1
ATOM 2369 C C . HIS A 1 263 ? -7.313 26.281 19.768 1.00 7.53 1942 HIS A C 1
ATOM 2370 O O . HIS A 1 263 ? -7.468 25.458 20.670 1.00 8.15 1942 HIS A O 1
ATOM 2377 N N . ARG A 1 264 ? -6.280 27.113 19.714 1.00 8.29 1943 ARG A N 1
ATOM 2378 C CA . ARG A 1 264 ? -5.285 27.158 20.782 1.00 8.14 1943 ARG A CA 1
ATOM 2379 C C . ARG A 1 264 ? -4.578 28.501 20.731 1.00 7.95 1943 ARG A C 1
ATOM 2380 O O . ARG A 1 264 ? -4.348 29.075 19.671 1.00 8.18 1943 ARG A O 1
ATOM 2388 N N . VAL A 1 265 ? -4.223 28.990 21.906 1.00 8.26 1944 VAL A N 1
ATOM 2389 C CA . VAL A 1 265 ? -3.470 30.214 22.038 1.00 8.94 1944 VAL A CA 1
ATOM 2390 C C . VAL A 1 265 ? -2.085 30.091 21.394 1.00 7.57 1944 VAL A C 1
ATOM 2391 O O . VAL A 1 265 ? -1.469 29.034 21.406 1.00 9.02 1944 VAL A O 1
ATOM 2395 N N . HIS A 1 266 ? -1.617 31.202 20.826 1.00 8.53 1945 HIS A N 1
ATOM 2396 C CA . HIS A 1 266 ? -0.242 31.332 20.318 1.00 9.03 1945 HIS A CA 1
ATOM 2397 C C . HIS A 1 266 ? 0.087 30.436 19.102 1.00 9.17 1945 HIS A C 1
ATOM 2398 O O . HIS A 1 266 ? 1.269 30.105 18.844 1.00 10.17 1945 HIS A O 1
ATOM 2405 N N . MET A 1 267 ? -0.933 30.033 18.345 1.00 8.09 1946 MET A N 1
ATOM 2406 C CA . MET A 1 267 ? -0.670 29.285 17.127 1.00 9.06 1946 MET A CA 1
ATOM 2407 C C . MET A 1 267 ? -0.147 30.236 16.054 1.00 10.15 1946 MET A C 1
ATOM 2408 O O . MET A 1 267 ? -0.931 30.934 15.383 1.00 10.52 1946 MET A O 1
ATOM 2413 N N . VAL A 1 268 ? 1.175 30.197 15.887 1.00 8.09 1947 VAL A N 1
ATOM 2414 C CA . VAL A 1 268 ? 1.965 31.224 15.207 1.00 10.06 1947 VAL A CA 1
ATOM 2415 C C . VAL A 1 268 ? 1.953 32.457 16.084 1.00 9.24 1947 VAL A C 1
ATOM 2416 O O . VAL A 1 268 ? 0.934 33.138 16.215 1.00 13.53 1947 VAL A O 1
ATOM 2420 N N . GLN A 1 269 ? 3.085 32.726 16.700 1.00 10.53 1948 GLN A N 1
ATOM 2421 C CA . GLN A 1 269 ? 3.129 33.560 17.883 1.00 14.43 1948 GLN A CA 1
ATOM 2422 C C . GLN A 1 269 ? 3.976 34.825 17.694 1.00 15.23 1948 GLN A C 1
ATOM 2423 O O . GLN A 1 269 ? 3.936 35.735 18.535 1.00 15.32 1948 GLN A O 1
ATOM 2429 N N . THR A 1 270 ? 4.745 34.881 16.606 1.00 11.94 1949 THR A N 1
ATOM 2430 C CA . THR A 1 270 ? 5.535 36.060 16.278 1.00 11.99 1949 THR A CA 1
ATOM 2431 C C . THR A 1 270 ? 5.347 36.527 14.838 1.00 11.91 1949 THR A C 1
ATOM 2432 O O . THR A 1 270 ? 5.049 35.736 13.933 1.00 10.79 1949 THR A O 1
ATOM 2436 N N . GLU A 1 271 ? 5.568 37.807 14.620 1.00 12.16 1950 GLU A N 1
ATOM 2437 C CA . GLU A 1 271 ? 5.607 38.335 13.271 1.00 12.94 1950 GLU A CA 1
ATOM 2438 C C . GLU A 1 271 ? 6.669 37.631 12.440 1.00 12.27 1950 GLU A C 1
ATOM 2439 O O . GLU A 1 271 ? 6.474 37.387 11.267 1.00 11.86 1950 GLU A O 1
ATOM 2445 N N . CYS A 1 272 ? 7.781 37.272 13.062 1.00 11.81 1951 CYS A N 1
ATOM 2446 C CA B CYS A 1 272 ? 8.859 36.594 12.355 0.70 11.95 1951 CYS A CA 1
ATOM 2447 C CA C CYS A 1 272 ? 8.862 36.592 12.372 0.30 11.47 1951 CYS A CA 1
ATOM 2448 C C . CYS A 1 272 ? 8.406 35.245 11.809 1.00 10.87 1951 CYS A C 1
ATOM 2449 O O . CYS A 1 272 ? 8.786 34.858 10.717 1.00 10.87 1951 CYS A O 1
ATOM 2454 N N . GLN A 1 273 ? 7.608 34.514 12.577 1.00 9.45 1952 GLN A N 1
ATOM 2455 C CA . GLN A 1 273 ? 7.026 33.272 12.075 1.00 8.44 1952 GLN A CA 1
ATOM 2456 C C . GLN A 1 273 ? 6.037 33.529 10.920 1.00 8.72 1952 GLN A C 1
ATOM 2457 O O . GLN A 1 273 ? 6.007 32.787 9.955 1.00 9.12 1952 GLN A O 1
ATOM 2463 N N . TYR A 1 274 ? 5.228 34.569 11.032 1.00 8.87 1953 TYR A N 1
ATOM 2464 C CA . TYR A 1 274 ? 4.276 34.931 9.978 1.00 8.32 1953 TYR A CA 1
ATOM 2465 C C . TYR A 1 274 ? 5.021 35.292 8.691 1.00 10.46 1953 TYR A C 1
ATOM 2466 O O . TYR A 1 274 ? 4.646 34.856 7.611 1.00 10.63 1953 TYR A O 1
ATOM 2475 N N . VAL A 1 275 ? 6.092 36.068 8.817 1.00 10.08 1954 VAL A N 1
ATOM 2476 C CA . VAL A 1 275 ? 6.954 36.385 7.692 1.00 10.73 1954 VAL A CA 1
ATOM 2477 C C . VAL A 1 275 ? 7.558 35.112 7.088 1.00 11.40 1954 VAL A C 1
ATOM 2478 O O . VAL A 1 275 ? 7.577 34.940 5.870 1.00 10.56 1954 VAL A O 1
ATOM 2482 N N . TYR A 1 276 ? 8.039 34.213 7.939 1.00 9.03 1955 TYR A N 1
ATOM 2483 C CA . TYR A 1 276 ? 8.653 32.978 7.462 1.00 8.13 1955 TYR A CA 1
ATOM 2484 C C . TYR A 1 276 ? 7.669 32.170 6.618 1.00 9.08 1955 TYR A C 1
ATOM 2485 O O . TYR A 1 276 ? 8.040 31.617 5.591 1.00 8.78 1955 TYR A O 1
ATOM 2494 N N . LEU A 1 277 ? 6.424 32.056 7.054 1.00 8.14 1956 LEU A N 1
ATOM 2495 C CA . LEU A 1 277 ? 5.421 31.356 6.260 1.00 7.69 1956 LEU A CA 1
ATOM 2496 C C . LEU A 1 277 ? 5.279 31.973 4.866 1.00 8.60 1956 LEU A C 1
ATOM 2497 O O . LEU A 1 277 ? 5.152 31.254 3.880 1.00 7.71 1956 LEU A O 1
ATOM 2502 N N . HIS A 1 278 ? 5.267 33.295 4.788 1.00 7.95 1957 HIS A N 1
ATOM 2503 C CA . HIS A 1 278 ? 5.243 34.005 3.512 1.00 8.09 1957 HIS A CA 1
ATOM 2504 C C . HIS A 1 278 ? 6.472 33.739 2.652 1.00 9.50 1957 HIS A C 1
ATOM 2505 O O . HIS A 1 278 ? 6.354 33.548 1.450 1.00 9.01 1957 HIS A O 1
ATOM 2512 N N . GLN A 1 279 ? 7.637 33.707 3.275 1.00 7.98 1958 GLN A N 1
ATOM 2513 C CA . GLN A 1 279 ? 8.856 33.396 2.556 1.00 9.21 1958 GLN A CA 1
ATOM 2514 C C . GLN A 1 279 ? 8.820 31.978 2.001 1.00 9.56 1958 GLN A C 1
ATOM 2515 O O . GLN A 1 279 ? 9.310 31.718 0.913 1.00 8.85 1958 GLN A O 1
ATOM 2521 N N . CYS A 1 280 ? 8.273 31.033 2.757 1.00 7.34 1959 CYS A N 1
ATOM 2522 C CA . CYS A 1 280 ? 8.164 29.677 2.247 1.00 7.10 1959 CYS A CA 1
ATOM 2523 C C . CYS A 1 280 ? 7.294 29.627 0.989 1.00 7.42 1959 CYS A C 1
ATOM 2524 O O . CYS A 1 280 ? 7.671 28.987 -0.007 1.00 8.38 1959 CYS A O 1
ATOM 2527 N N . VAL A 1 281 ? 6.131 30.261 1.044 1.00 8.27 1960 VAL A N 1
ATOM 2528 C CA . VAL A 1 281 ? 5.223 30.291 -0.095 1.00 7.29 1960 VAL A CA 1
ATOM 2529 C C . VAL A 1 281 ? 5.891 30.994 -1.259 1.00 8.01 1960 VAL A C 1
ATOM 2530 O O . VAL A 1 281 ? 5.855 30.513 -2.375 1.00 8.29 1960 VAL A O 1
ATOM 2534 N N . ARG A 1 282 ? 6.543 32.105 -0.971 1.00 7.73 1961 ARG A N 1
ATOM 2535 C CA . ARG A 1 282 ? 7.245 32.858 -1.992 1.00 7.30 1961 ARG A CA 1
ATOM 2536 C C . ARG A 1 282 ? 8.219 31.985 -2.758 1.00 9.42 1961 ARG A C 1
ATOM 2537 O O . ARG A 1 282 ? 8.304 32.020 -3.995 1.00 9.09 1961 ARG A O 1
ATOM 2545 N N . ASP A 1 283 ? 8.991 31.223 -2.008 1.00 8.84 1962 ASP A N 1
ATOM 2546 C CA . ASP A 1 283 ? 10.069 30.451 -2.568 1.00 8.36 1962 ASP A CA 1
ATOM 2547 C C . ASP A 1 283 ? 9.529 29.290 -3.386 1.00 8.45 1962 ASP A C 1
ATOM 2548 O O . ASP A 1 283 ? 10.059 28.983 -4.442 1.00 10.32 1962 ASP A O 1
ATOM 2553 N N . VAL A 1 284 ? 8.485 28.632 -2.901 1.00 8.52 1963 VAL A N 1
ATOM 2554 C CA . VAL A 1 284 ? 7.861 27.561 -3.679 1.00 8.03 1963 VAL A CA 1
ATOM 2555 C C . VAL A 1 284 ? 7.310 28.103 -5.016 1.00 8.97 1963 VAL A C 1
ATOM 2556 O O . VAL A 1 284 ? 7.499 27.498 -6.081 1.00 8.36 1963 VAL A O 1
ATOM 2560 N N . LEU A 1 285 ? 6.624 29.231 -4.958 1.00 8.31 1964 LEU A N 1
ATOM 2561 C CA . LEU A 1 285 ? 6.023 29.811 -6.152 1.00 7.60 1964 LEU A CA 1
ATOM 2562 C C . LEU A 1 285 ? 7.069 30.329 -7.131 1.00 9.46 1964 LEU A C 1
ATOM 2563 O O . LEU A 1 285 ? 6.901 30.172 -8.334 1.00 9.58 1964 LEU A O 1
ATOM 2568 N N . ARG A 1 286 ? 8.146 30.908 -6.623 1.00 9.21 1965 ARG A N 1
ATOM 2569 C CA . ARG A 1 286 ? 9.239 31.325 -7.485 1.00 9.27 1965 ARG A CA 1
ATOM 2570 C C . ARG A 1 286 ? 9.780 30.149 -8.269 1.00 9.12 1965 ARG A C 1
ATOM 2571 O O . ARG A 1 286 ? 10.099 30.273 -9.452 1.00 11.51 1965 ARG A O 1
ATOM 2579 N N . ALA A 1 287 ? 9.959 29.017 -7.596 1.00 8.99 1966 ALA A N 1
ATOM 2580 C CA . ALA A 1 287 ? 10.467 27.831 -8.271 1.00 7.75 1966 ALA A CA 1
ATOM 2581 C C . ALA A 1 287 ? 9.500 27.319 -9.330 1.00 8.49 1966 ALA A C 1
ATOM 2582 O O . ALA A 1 287 ? 9.893 26.927 -10.431 1.00 8.43 1966 ALA A O 1
ATOM 2584 N N . ARG A 1 288 ? 8.234 27.252 -8.968 1.00 8.20 1967 ARG A N 1
ATOM 2585 C CA . ARG A 1 288 ? 7.242 26.675 -9.851 1.00 7.88 1967 ARG A CA 1
ATOM 2586 C C . ARG A 1 288 ? 7.020 27.519 -11.108 1.00 8.53 1967 ARG A C 1
ATOM 2587 O O . ARG A 1 288 ? 6.730 26.986 -12.179 1.00 8.46 1967 ARG A O 1
ATOM 2595 N N . LYS A 1 289 ? 7.127 28.829 -10.969 1.00 7.69 1968 LYS A N 1
ATOM 2596 C CA A LYS A 1 289 ? 6.931 29.763 -12.068 0.80 9.59 1968 LYS A CA 1
ATOM 2597 C CA B LYS A 1 289 ? 6.898 29.730 -12.077 0.20 7.31 1968 LYS A CA 1
ATOM 2598 C C . LYS A 1 289 ? 7.825 29.407 -13.244 1.00 8.16 1968 LYS A C 1
ATOM 2599 O O . LYS A 1 289 ? 7.453 29.645 -14.416 1.00 8.80 1968 LYS A O 1
ATOM 2610 N N . LEU A 1 290 ? 9.005 28.876 -12.930 1.00 8.02 1969 LEU A N 1
ATOM 2611 C CA . LEU A 1 290 ? 10.027 28.620 -13.932 1.00 8.67 1969 LEU A CA 1
ATOM 2612 C C . LEU A 1 290 ? 10.040 27.185 -14.441 1.00 8.75 1969 LEU A C 1
ATOM 2613 O O . LEU A 1 290 ? 10.872 26.837 -15.273 1.00 9.51 1969 LEU A O 1
ATOM 2618 N N . ARG A 1 291 ? 9.152 26.350 -13.914 1.00 7.58 1970 ARG A N 1
ATOM 2619 C CA . ARG A 1 291 ? 9.090 24.950 -14.302 1.00 8.41 1970 ARG A CA 1
ATOM 2620 C C . ARG A 1 291 ? 7.787 24.543 -14.947 1.00 8.78 1970 ARG A C 1
ATOM 2621 O O . ARG A 1 291 ? 7.058 25.404 -15.460 1.00 10.25 1970 ARG A O 1
#

InterPro domains:
  IPR000242 Tyrosine-specific protein phosphatase, PTPase domain [PF00102] (1727-1960)
  IPR000242 Tyrosine-specific protein phosphatase, PTPase domain [PR00700] (1756-1763)
  IPR000242 Tyrosine-specific protein phosphatase, PTPase domain [PR00700] (1772-1792)
  IPR000242 Tyrosine-specific protein phosphatase, PTPase domain [PR00700] (1858-1875)
  IPR000242 Tyrosine-specific protein phosphatase, PTPase domain [PR00700] (1899-1917)
  IPR000242 Tyrosine-specific protein phosphatase, PTPase domain [PR00700] (1930-1945)
  IPR000242 Tyrosine-specific protein phosphatase, PTPase domain [PR00700] (1946-1956)
  IPR000242 Tyrosine-specific protein phosphatase, PTPase domain [PS50055] (1703-1963)
  IPR000242 Tyrosine-specific protein phosphatase, PTPase domain [SM00194] (1702-1965)
  IPR000387 Tyrosine-specific protein phosphatases domain [PS50056] (1878-1954)
  IPR003595 Protein-tyrosine phosphatase, catalytic [SM00404] (1859-1962)
  IPR003961 Fibronectin type III [PF00041] (118-195)
  IPR003961 Fibronectin type III [PF00041] (207-275)
  IPR003961 Fibronectin type III [PF00041] (292-364)
  IPR003961 Fibronectin type III [PF00041] (379-454)
  IPR003961 Fibronectin type III [PF00041] (470-543)
  IPR003961 Fibronectin type III [PF00041] (556-635)
  IPR003961 Fibronectin type III [PF00041] (644-727)
  IPR003961 Fibronectin type III [PF00041] (733-809)
  IPR003961 Fibronectin type III [PF00041] (821-894)

Solvent-accessible surface area: 13996 Å² total; per-residue (Å²): 209,150,114,81,40,14,80,31,128,46,117,106,1,34,40,26,2,109,120,8,57,56,117,111,33,122,63,0,29,100,20,35,108,50,0,138,81,22,12,125,157,62,63,25,87,56,2,120,68,120,122,5,1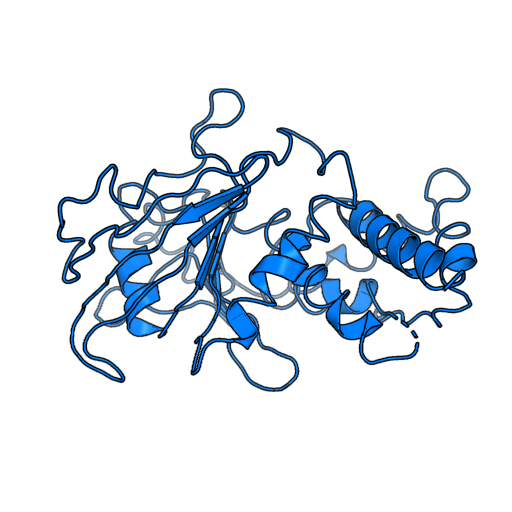61,60,51,10,39,65,68,124,24,13,0,7,41,82,21,21,0,112,9,64,67,92,76,44,4,9,1,0,0,32,0,45,19,135,144,157,149,84,47,1,0,0,2,7,0,3,31,87,73,7,58,63,32,2,1,66,1,0,13,61,26,44,0,44,4,0,0,0,0,1,58,31,86,14,146,63,162,104,54,3,32,86,0,5,2,85,76,105,98,63,96,156,16,47,142,9,58,1,68,5,68,47,82,51,119,70,131,50,32,8,24,24,35,0,92,0,44,17,143,116,142,153,36,47,114,7,87,0,65,0,0,9,1,32,60,13,49,46,162,46,36,6,170,42,20,101,3,0,10,80,0,1,80,39,1,37,92,54,21,103,139,32,148,42,16,38,14,5,0,0,0,4,15,6,0,18,0,36,0,0,0,2,0,0,0,4,19,0,10,77,39,14,100,100,128,108,24,1,24,5,2,12,8,0,23,52,0,19,66,30,0,18,46,0,0,73,57,56,78,16,0,24,3,0,3,50,0,0,49,42,12,6,102,49,100,100,158,257